Protein AF-A0A1U7CU83-F1 (afdb_monomer)

Radius of gyration: 36.71 Å; Cα contacts (8 Å, |Δi|>4): 217; chains: 1; bounding box: 89×74×108 Å

Organism: NCBI:txid1387353

Mean predicted aligned error: 14.9 Å

Solvent-accessible surface area (backbone atoms only — not comparable to full-atom values): 12008 Å² total; per-residue (Å²): 134,86,88,85,90,85,79,83,86,78,90,79,90,78,88,80,82,88,80,87,88,91,86,83,76,82,82,64,65,64,58,59,54,52,51,52,53,52,50,52,52,51,50,53,52,51,52,53,59,47,59,76,72,58,77,74,82,85,85,69,96,66,81,81,51,86,48,74,88,46,71,77,47,60,34,38,52,35,37,40,36,29,54,94,53,47,61,56,75,36,75,69,47,30,66,66,36,60,71,43,72,67,47,38,43,51,57,29,51,79,68,72,44,65,82,48,50,36,36,38,33,30,40,34,30,27,72,73,74,49,72,48,81,47,76,48,80,44,46,46,67,82,37,71,68,48,36,52,50,51,46,50,39,50,40,17,47,71,70,47,86,50,95,85,29,82,43,22,55,70,25,44,79,40,73,36,64,57,76,50,64,70,44,58,71,72,62,27,54,59,55,52,53,67,72,77,109

Secondary structure (DSSP, 8-state):
-----------------------SSTTSHHHHHHHHHHHHHHHHHHHHHHHHH-----S------TTTT-EEEEEEEEEEEEGGGGGGGSHHHHHHHTTSHHHHHHHHHHTT-TT--EEEEEEEEETTS-EEEEEEEE-TTT-HHHHHHHHHHHHHHTT---TT-TTTTT-EEEEE-HHHHTS-HHHHHHHHHHHH-

pLDDT: mean 78.59, std 17.84, range [40.41, 97.81]

Foldseek 3Di:
DDDDDDDDDDDDDDDDDDDDDDDPDPPPVVVVVVVVVVVVVVVVVVVVVVVVVDPDPPDDPDDPDPFPPAFPAKAWAAKEAALVCVCCLPPVCLVQQLVALVSVLVVCVVVVNQVAKIKIWMWGAIPVRDTDIDIDIDRSNPDVVVSVVVSLLSCLCVVNDDVPCPRRHPHYYHHDHSVLSPDDPVSNVVVVVVVVD

Sequence (197 aa):
MLQSYNGREMESWTRQTAFPGTGRIVLVQGAATALIVLLVAAMTWAAWLSADSTRPDEGGATYEYPGAGMIVRSETLHLWLPDTLGELASPQVQREVMRDFEGFRRFLEHRGQQRIRIAVTYRAYQVNGGWTDITLVRRPYDELSYFQELSAILAGAGGEPDHNAADRLGALVQLVPEELLSREPSAMGAGMRRIVD

Nearest PDB structures (foldseek):
  2gr8-assembly2_F  TM=5.898E-01  e=3.601E+00  Haemophilus influenzae
  8fmw-assembly1_W  TM=3.905E-01  e=2.824E+00  Borreliella burgdorferi B31
  3emo-assembly1_B  TM=5.703E-01  e=4.879E+00  Haemophilus influenzae
  4qyz-assembly1_A  TM=3.3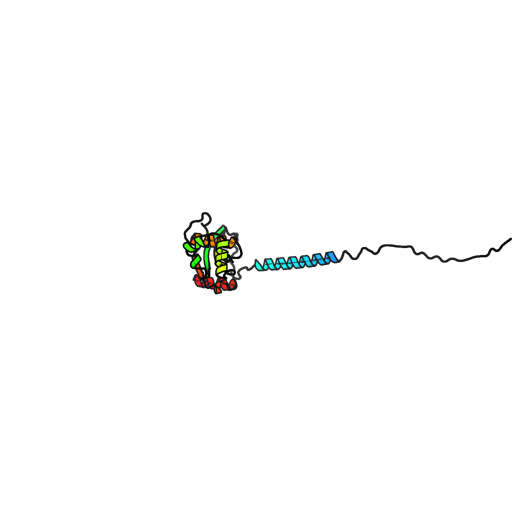65E-01  e=5.854E+00  Escherichia coli K-12
  3btu-assembly3_F  TM=2.476E-01  e=5.184E+00  Saccharomyces cerevisiae

Structure (mmCIF, N/CA/C/O backbone):
data_AF-A0A1U7CU83-F1
#
_entry.id   AF-A0A1U7CU83-F1
#
loop_
_atom_site.group_PDB
_atom_site.id
_atom_site.type_symbol
_atom_site.label_atom_id
_atom_site.label_alt_id
_atom_site.label_comp_id
_atom_site.label_asym_id
_atom_site.label_entity_id
_atom_site.label_seq_id
_atom_site.pdbx_PDB_ins_code
_atom_site.Cartn_x
_atom_site.Cartn_y
_atom_site.Cartn_z
_atom_site.occupancy
_atom_site.B_iso_or_equiv
_atom_site.auth_seq_id
_atom_site.auth_comp_id
_atom_site.auth_asym_id
_atom_site.auth_atom_id
_atom_site.pdbx_PDB_model_num
ATOM 1 N N . MET A 1 1 ? 73.887 -49.127 87.582 1.00 40.84 1 MET A N 1
ATOM 2 C CA . MET A 1 1 ? 75.059 -50.004 87.396 1.00 40.84 1 MET A CA 1
ATOM 3 C C . MET A 1 1 ? 74.691 -51.020 86.323 1.00 40.84 1 MET A C 1
ATOM 5 O O . MET A 1 1 ? 73.707 -51.710 86.511 1.00 40.84 1 MET A O 1
ATOM 9 N N . LEU A 1 2 ? 75.433 -50.988 85.212 1.00 42.94 2 LEU A N 1
ATOM 10 C CA . LEU A 1 2 ? 75.654 -52.013 84.178 1.00 42.94 2 LEU A CA 1
ATOM 11 C C . LEU A 1 2 ? 74.487 -52.731 83.457 1.00 42.94 2 LEU A C 1
ATOM 13 O O . LEU A 1 2 ? 73.704 -53.457 84.047 1.00 42.94 2 LEU A O 1
ATOM 17 N N . GLN A 1 3 ? 74.586 -52.611 82.124 1.00 44.12 3 GLN A N 1
ATOM 18 C CA . GLN A 1 3 ? 74.395 -53.629 81.079 1.00 44.12 3 GLN A CA 1
ATOM 19 C C . GLN A 1 3 ? 73.017 -54.273 80.887 1.00 44.12 3 GLN A C 1
ATOM 21 O O . GLN A 1 3 ? 72.582 -55.105 81.668 1.00 44.12 3 GLN A O 1
ATOM 26 N N . SER A 1 4 ? 72.471 -54.093 79.683 1.00 49.09 4 SER A N 1
ATOM 27 C CA . SER A 1 4 ? 72.396 -55.218 78.745 1.00 49.09 4 SER A CA 1
ATOM 28 C C . SER A 1 4 ? 72.149 -54.718 77.323 1.00 49.09 4 SER A C 1
ATOM 30 O O . SER A 1 4 ? 71.262 -53.909 77.066 1.00 49.09 4 SER A O 1
ATOM 32 N N . TYR A 1 5 ? 72.995 -55.204 76.426 1.00 51.22 5 TYR A N 1
ATOM 33 C CA . TYR A 1 5 ? 72.939 -55.072 74.981 1.00 51.22 5 TYR A CA 1
ATOM 34 C C . TYR A 1 5 ? 72.343 -56.380 74.453 1.00 51.22 5 TYR A C 1
ATOM 36 O O . TYR A 1 5 ? 72.817 -57.439 74.853 1.00 51.22 5 TYR A O 1
ATOM 44 N N . ASN A 1 6 ? 71.338 -56.317 73.582 1.00 50.56 6 ASN A N 1
ATOM 45 C CA . ASN A 1 6 ? 70.997 -57.304 72.543 1.00 50.56 6 ASN A CA 1
ATOM 46 C C . ASN A 1 6 ? 69.639 -56.887 71.958 1.00 50.56 6 ASN A C 1
ATOM 48 O O . ASN A 1 6 ? 68.731 -56.553 72.702 1.00 50.56 6 ASN A O 1
ATOM 52 N N . GLY A 1 7 ? 69.394 -56.885 70.660 1.00 52.12 7 GLY A N 1
ATOM 53 C CA . GLY A 1 7 ? 70.192 -57.339 69.544 1.00 52.12 7 GLY A CA 1
ATOM 54 C C . GLY A 1 7 ? 69.275 -57.425 68.325 1.00 52.12 7 GLY A C 1
ATOM 55 O O . GLY A 1 7 ? 68.110 -57.769 68.463 1.00 52.12 7 GLY A O 1
ATOM 56 N N . ARG A 1 8 ? 69.874 -57.115 67.174 1.00 54.91 8 ARG A N 1
ATOM 57 C CA . ARG A 1 8 ? 69.654 -57.696 65.842 1.00 54.91 8 ARG A CA 1
ATOM 58 C C . ARG A 1 8 ? 68.262 -57.712 65.191 1.00 54.91 8 ARG A C 1
ATOM 60 O O . ARG A 1 8 ? 67.341 -58.352 65.670 1.00 54.91 8 ARG A O 1
ATOM 67 N N . GLU A 1 9 ? 68.321 -57.200 63.952 1.00 51.91 9 GLU A N 1
ATOM 68 C CA . GLU A 1 9 ? 67.681 -57.714 62.725 1.00 51.91 9 GLU A CA 1
ATOM 69 C C . GLU A 1 9 ? 66.153 -57.520 62.647 1.00 51.91 9 GLU A C 1
ATOM 71 O O . GLU A 1 9 ? 65.438 -57.653 63.621 1.00 51.91 9 GLU A O 1
ATOM 76 N N . MET A 1 10 ? 65.532 -57.171 61.525 1.00 46.47 10 MET A N 1
ATOM 77 C CA . MET A 1 10 ? 65.936 -57.191 60.128 1.00 46.47 10 MET A CA 1
ATOM 78 C C . MET A 1 10 ? 64.927 -56.326 59.354 1.00 46.47 10 MET A C 1
ATOM 80 O O . MET A 1 10 ? 63.738 -56.318 59.658 1.00 46.47 10 MET A O 1
ATOM 84 N N . GLU A 1 11 ? 65.446 -55.590 58.379 1.00 56.47 11 GLU A N 1
ATOM 85 C CA . GLU A 1 11 ? 64.834 -55.183 57.111 1.00 56.47 11 GLU A CA 1
ATOM 86 C C . GLU A 1 11 ? 63.321 -55.401 56.896 1.00 56.47 11 GLU A C 1
ATOM 88 O O . GLU A 1 11 ? 62.836 -56.520 56.765 1.00 56.47 11 GLU A O 1
ATOM 93 N N . SER A 1 12 ? 62.608 -54.316 56.586 1.00 58.56 12 SER A N 1
ATOM 94 C CA . SER A 1 12 ? 61.780 -54.332 55.377 1.00 58.56 12 SER A CA 1
ATOM 95 C C . SER A 1 12 ? 61.734 -52.949 54.739 1.00 58.56 12 SER A C 1
ATOM 97 O O . SER A 1 12 ? 61.247 -51.957 55.276 1.00 58.56 12 SER A O 1
ATOM 99 N N . TRP A 1 13 ? 62.316 -52.907 53.551 1.00 57.72 13 TRP A N 1
ATOM 100 C CA . TRP A 1 13 ? 62.095 -51.892 52.547 1.00 57.72 13 TRP A CA 1
ATOM 101 C C . TRP A 1 13 ? 60.609 -51.835 52.195 1.00 57.72 13 TRP A C 1
ATOM 103 O O . TRP A 1 13 ? 60.067 -52.845 51.756 1.00 57.72 13 TRP A O 1
ATOM 113 N N . THR A 1 14 ? 59.968 -50.667 52.247 1.00 63.53 14 THR A N 1
ATOM 114 C CA . THR A 1 14 ? 59.059 -50.268 51.158 1.00 63.53 14 THR A CA 1
ATOM 115 C C . THR A 1 14 ? 58.757 -48.776 51.155 1.00 63.53 14 THR A C 1
ATOM 117 O O . THR A 1 14 ? 58.403 -48.155 52.150 1.00 63.53 14 THR A O 1
ATOM 120 N N . ARG A 1 15 ? 58.941 -48.220 49.960 1.00 55.34 15 ARG A N 1
ATOM 121 C CA . ARG A 1 15 ? 58.640 -46.860 49.526 1.00 55.34 15 ARG A CA 1
ATOM 122 C C . ARG A 1 15 ? 57.129 -46.622 49.517 1.00 55.34 15 ARG A C 1
ATOM 124 O O . ARG A 1 15 ? 56.406 -47.522 49.109 1.00 55.34 15 ARG A O 1
ATOM 131 N N . GLN A 1 16 ? 56.710 -45.383 49.772 1.00 53.31 16 GLN A N 1
ATOM 132 C CA . GLN A 1 16 ? 55.662 -44.677 49.007 1.00 53.31 16 GLN A CA 1
ATOM 133 C C . GLN A 1 16 ? 55.595 -43.223 49.510 1.00 53.31 16 GLN A C 1
ATOM 135 O O . GLN A 1 16 ? 54.978 -42.922 50.521 1.00 53.31 16 GLN A O 1
ATOM 140 N N . THR A 1 17 ? 56.471 -42.331 49.040 1.00 55.88 17 THR A N 1
ATOM 141 C CA . THR A 1 17 ? 56.215 -41.367 47.947 1.00 55.88 17 THR A CA 1
ATOM 142 C C . THR A 1 17 ? 54.773 -40.869 47.852 1.00 55.88 17 THR A C 1
ATOM 144 O O . THR A 1 17 ? 53.910 -41.517 47.264 1.00 55.88 17 THR A O 1
ATOM 147 N N . ALA A 1 18 ? 54.579 -39.654 48.360 1.00 51.16 18 ALA A N 1
ATOM 148 C CA . ALA A 1 18 ? 53.540 -38.732 47.941 1.00 51.16 18 ALA A CA 1
ATOM 149 C C . ALA A 1 18 ? 53.593 -38.485 46.423 1.00 51.16 18 ALA A C 1
ATOM 151 O O . ALA A 1 18 ? 54.675 -38.286 45.874 1.00 51.16 18 ALA A O 1
ATOM 152 N N . PHE A 1 19 ? 52.427 -38.399 45.780 1.00 50.72 19 PHE A N 1
ATOM 153 C CA . PHE A 1 19 ? 52.238 -37.569 44.591 1.00 50.72 19 PHE A CA 1
ATOM 154 C C . PHE A 1 19 ? 50.875 -36.863 44.670 1.00 50.72 19 PHE A C 1
ATOM 156 O O . PHE A 1 19 ? 49.847 -37.533 44.777 1.00 50.72 19 PHE A O 1
ATOM 163 N N . PRO A 1 20 ? 50.850 -35.519 44.643 1.00 57.31 20 PRO A N 1
ATOM 164 C CA . PRO A 1 20 ? 49.637 -34.726 44.542 1.00 57.31 20 PRO A CA 1
ATOM 165 C C . PRO A 1 20 ? 49.256 -34.531 43.067 1.00 57.31 20 PRO A C 1
ATOM 167 O O . PRO A 1 20 ? 50.121 -34.468 42.197 1.00 57.31 20 PRO A O 1
ATOM 170 N N . GLY A 1 21 ? 47.967 -34.327 42.796 1.00 54.56 21 GLY A N 1
ATOM 171 C CA . GLY A 1 21 ? 47.533 -33.641 41.575 1.00 54.56 21 GLY A CA 1
ATOM 172 C C . GLY A 1 21 ? 46.646 -34.460 40.647 1.00 54.56 21 GLY A C 1
ATOM 173 O O . GLY A 1 21 ? 47.079 -34.935 39.604 1.00 54.56 21 GLY A O 1
ATOM 174 N N . THR A 1 22 ? 45.355 -34.525 40.961 1.00 54.31 22 THR A N 1
ATOM 175 C CA . THR A 1 22 ? 44.318 -34.907 39.987 1.00 54.31 22 THR A CA 1
ATOM 176 C C . THR A 1 22 ? 43.105 -33.998 40.167 1.00 54.31 22 THR A C 1
ATOM 178 O O . THR A 1 22 ? 42.024 -34.418 40.549 1.00 54.31 22 THR A O 1
ATOM 181 N N . GLY A 1 23 ? 43.314 -32.695 39.957 1.00 53.78 23 GLY A N 1
ATOM 182 C CA . GLY A 1 23 ? 42.289 -31.662 40.151 1.00 53.78 23 GLY A CA 1
ATOM 183 C C . GLY A 1 23 ? 42.021 -30.778 38.932 1.00 53.78 23 GLY A C 1
ATOM 184 O O . GLY A 1 23 ? 41.490 -29.687 39.104 1.00 53.78 23 GLY A O 1
ATOM 185 N N . ARG A 1 24 ? 42.426 -31.170 37.713 1.00 53.31 24 ARG A N 1
ATOM 186 C CA . ARG A 1 24 ? 42.295 -30.315 36.511 1.00 53.31 24 ARG A CA 1
ATOM 187 C C . ARG A 1 24 ? 42.120 -31.083 35.189 1.00 53.31 24 ARG A C 1
ATOM 189 O O . ARG A 1 24 ? 42.891 -30.873 34.264 1.00 53.31 24 ARG A O 1
ATOM 196 N N . ILE A 1 25 ? 41.118 -31.960 35.064 1.00 52.75 25 ILE A N 1
ATOM 197 C CA . ILE A 1 25 ? 40.767 -32.539 33.739 1.00 52.75 25 ILE A CA 1
ATOM 198 C C . ILE A 1 25 ? 39.269 -32.406 33.376 1.00 52.75 25 ILE A C 1
ATOM 200 O O . ILE A 1 25 ? 38.908 -32.522 32.212 1.00 52.75 25 ILE A O 1
ATOM 204 N N . VAL A 1 26 ? 38.370 -32.032 34.294 1.00 52.56 26 VAL A N 1
ATOM 205 C CA . VAL A 1 26 ? 36.912 -32.092 34.015 1.00 52.56 26 VAL A CA 1
ATOM 206 C C . VAL A 1 26 ? 36.335 -30.855 33.287 1.00 52.56 26 VAL A C 1
ATOM 208 O O . VAL A 1 26 ? 35.210 -30.892 32.808 1.00 52.56 26 VAL A O 1
ATOM 211 N N . LEU A 1 27 ? 37.086 -29.761 33.112 1.00 51.78 27 LEU A N 1
ATOM 212 C CA . LEU A 1 27 ? 36.524 -28.479 32.635 1.00 51.78 27 LEU A CA 1
ATOM 213 C C . LEU A 1 27 ? 36.662 -28.200 31.123 1.00 51.78 27 LEU A C 1
ATOM 215 O O . LEU A 1 27 ? 36.296 -27.119 30.675 1.00 51.78 27 LEU A O 1
ATOM 219 N N . VAL A 1 28 ? 37.167 -29.145 30.321 1.00 53.00 28 VAL A N 1
ATOM 220 C CA . VAL A 1 28 ? 37.391 -28.922 28.872 1.00 53.00 28 VAL A CA 1
ATOM 221 C C . VAL A 1 28 ? 36.284 -29.521 27.987 1.00 53.00 28 VAL A C 1
ATOM 223 O O . VAL A 1 28 ? 36.099 -29.072 26.859 1.00 53.00 28 VAL A O 1
ATOM 226 N N . GLN A 1 29 ? 35.471 -30.464 28.480 1.00 54.09 29 GLN A N 1
ATOM 227 C CA . GLN A 1 29 ? 34.441 -31.104 27.641 1.00 54.09 29 GLN A CA 1
ATOM 228 C C . GLN A 1 29 ? 33.159 -30.273 27.445 1.00 54.09 29 GLN A C 1
ATOM 230 O O . GLN A 1 29 ? 32.508 -30.419 26.416 1.00 54.09 29 GLN A O 1
ATOM 235 N N . GLY A 1 30 ? 32.817 -29.358 28.362 1.00 56.88 30 GLY A N 1
ATOM 236 C CA . GLY A 1 30 ? 31.590 -28.551 28.250 1.00 56.88 30 GLY A CA 1
ATOM 237 C C . GLY A 1 30 ? 31.637 -27.457 27.173 1.00 56.88 30 GLY A C 1
ATOM 238 O O . GLY A 1 30 ? 30.610 -27.107 26.590 1.00 56.88 30 GLY A O 1
ATOM 239 N N . ALA A 1 31 ? 32.829 -26.933 26.869 1.00 63.62 31 ALA A N 1
ATOM 240 C CA . ALA A 1 31 ? 32.993 -25.858 25.889 1.00 63.62 31 ALA A CA 1
ATOM 241 C C . ALA A 1 31 ? 32.792 -26.355 24.447 1.00 63.62 31 ALA A C 1
ATOM 243 O O . ALA A 1 31 ? 32.150 -25.682 23.642 1.00 63.62 31 ALA A O 1
ATOM 244 N N . ALA A 1 32 ? 33.283 -27.560 24.138 1.00 72.31 32 ALA A N 1
ATOM 245 C CA . ALA A 1 32 ? 33.127 -28.158 22.814 1.00 72.31 32 ALA A CA 1
ATOM 246 C C . ALA A 1 32 ? 31.652 -28.462 22.499 1.00 72.31 32 ALA A C 1
ATOM 248 O O . ALA A 1 32 ? 31.182 -28.172 21.400 1.00 72.31 32 ALA A O 1
ATOM 249 N N . THR A 1 33 ? 30.894 -28.970 23.476 1.00 77.56 33 THR A N 1
ATOM 250 C CA . THR A 1 33 ? 29.459 -29.238 23.306 1.00 77.56 33 THR A CA 1
ATOM 251 C C . THR A 1 33 ? 28.640 -27.960 23.126 1.00 77.56 33 THR A C 1
ATOM 253 O O . THR A 1 33 ? 27.748 -27.928 22.283 1.00 77.56 33 THR A O 1
ATOM 256 N N . ALA A 1 34 ? 28.961 -26.885 23.855 1.00 80.44 34 ALA A N 1
ATOM 257 C CA . ALA A 1 34 ? 28.256 -25.608 23.723 1.00 80.44 34 ALA A CA 1
ATOM 258 C C . ALA A 1 34 ? 28.465 -24.964 22.340 1.00 80.44 34 ALA A C 1
ATOM 260 O O . ALA A 1 34 ? 27.516 -24.448 21.750 1.00 80.44 34 ALA A O 1
ATOM 261 N N . LEU A 1 35 ? 29.683 -25.050 21.791 1.00 85.62 35 LEU A N 1
ATOM 262 C CA . LEU A 1 35 ? 30.001 -24.528 20.460 1.00 85.62 35 LEU A CA 1
ATOM 263 C C . LEU A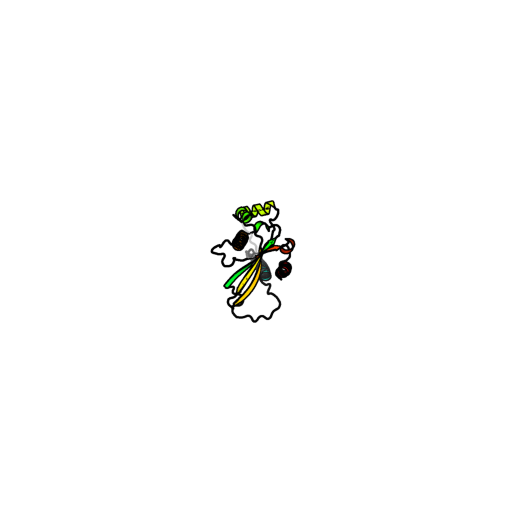 1 35 ? 29.206 -25.245 19.356 1.00 85.62 35 LEU A C 1
ATOM 265 O O . LEU A 1 35 ? 28.685 -24.598 18.450 1.00 85.62 35 LEU A O 1
ATOM 269 N N . ILE A 1 36 ? 29.081 -26.574 19.446 1.00 85.75 36 ILE A N 1
ATOM 270 C CA . ILE A 1 36 ? 28.340 -27.375 18.461 1.00 85.75 36 ILE A CA 1
ATOM 271 C C . ILE A 1 36 ? 26.853 -27.005 18.472 1.00 85.75 36 ILE A C 1
ATOM 273 O O . ILE A 1 36 ? 26.271 -26.790 17.410 1.00 85.75 36 ILE A O 1
ATOM 277 N N . VAL A 1 37 ? 26.244 -26.875 19.655 1.00 88.38 37 VAL A N 1
ATOM 278 C CA . VAL A 1 37 ? 24.828 -26.483 19.776 1.00 88.38 37 VAL A CA 1
ATOM 279 C C . VAL A 1 37 ? 24.593 -25.088 19.193 1.00 88.38 37 VAL A C 1
ATOM 281 O O . VAL A 1 37 ? 23.632 -24.894 18.448 1.00 88.38 37 VAL A O 1
ATOM 284 N N . LEU A 1 38 ? 25.491 -24.135 19.465 1.00 90.62 38 LEU A N 1
ATOM 285 C CA . LEU A 1 38 ? 25.409 -22.783 18.910 1.00 90.62 38 LEU A CA 1
ATOM 286 C C . LEU A 1 38 ? 25.492 -22.791 17.373 1.00 90.62 38 LEU A C 1
ATOM 288 O O . LEU A 1 38 ? 24.709 -22.112 16.713 1.00 90.62 38 LEU A O 1
ATOM 292 N N . LEU A 1 39 ? 26.402 -23.586 16.801 1.00 89.31 39 LEU A N 1
ATOM 293 C CA . LEU A 1 39 ? 26.558 -23.723 15.350 1.00 89.31 39 LEU A CA 1
ATOM 294 C C . LEU A 1 39 ? 25.312 -24.321 14.690 1.00 89.31 39 LEU A C 1
ATOM 296 O O . LEU A 1 39 ? 24.860 -23.810 13.668 1.00 89.31 39 LEU A O 1
ATOM 300 N N . VAL A 1 40 ? 24.726 -25.366 15.279 1.00 89.25 40 VAL A N 1
ATOM 301 C CA . VAL A 1 40 ? 23.492 -25.976 14.757 1.00 89.25 40 VAL A CA 1
ATOM 302 C C . VAL A 1 40 ? 22.325 -24.991 14.828 1.00 89.25 40 VAL A C 1
ATOM 304 O O . VAL A 1 40 ? 21.585 -24.857 13.854 1.00 89.25 40 VAL A O 1
ATOM 307 N N . ALA A 1 41 ? 22.183 -24.250 15.930 1.00 89.69 41 ALA A N 1
ATOM 308 C CA . ALA A 1 41 ? 21.155 -23.220 16.064 1.00 89.69 41 ALA A CA 1
ATOM 309 C C . ALA A 1 41 ? 21.334 -22.095 15.029 1.00 89.69 41 ALA A C 1
ATOM 311 O O . ALA A 1 41 ? 20.368 -21.715 14.370 1.00 89.69 41 ALA A O 1
ATOM 312 N N . ALA A 1 42 ? 22.567 -21.620 14.820 1.00 86.94 42 ALA A N 1
ATOM 313 C CA . ALA A 1 42 ? 22.875 -20.594 13.825 1.00 86.94 42 ALA A CA 1
ATOM 314 C C . ALA A 1 42 ? 22.592 -21.068 12.390 1.00 86.94 42 ALA A C 1
ATOM 316 O O . ALA A 1 42 ? 21.994 -20.329 11.612 1.00 86.94 42 ALA A O 1
ATOM 317 N N . MET A 1 43 ? 22.958 -22.308 12.045 1.00 89.19 43 MET A N 1
ATOM 318 C CA . MET A 1 43 ? 22.657 -22.887 10.729 1.00 89.19 43 MET A CA 1
ATOM 319 C C . MET A 1 43 ? 21.153 -23.069 10.515 1.00 89.19 43 MET A C 1
ATOM 321 O O . MET A 1 43 ? 20.647 -22.765 9.438 1.00 89.19 43 MET A O 1
ATOM 325 N N . THR A 1 44 ? 20.426 -23.506 11.546 1.00 85.69 44 THR A N 1
ATOM 326 C CA . THR A 1 44 ? 18.966 -23.667 11.480 1.00 85.69 44 THR A CA 1
ATOM 327 C C . THR A 1 44 ? 18.281 -22.311 11.296 1.00 85.69 44 THR A C 1
ATOM 329 O O . THR A 1 44 ? 17.403 -22.177 10.450 1.00 85.69 44 THR A O 1
ATOM 332 N N . TRP A 1 45 ? 18.731 -21.285 12.024 1.00 81.31 45 TRP A N 1
ATOM 333 C CA . TRP A 1 45 ? 18.247 -19.910 11.886 1.00 81.31 45 TRP A CA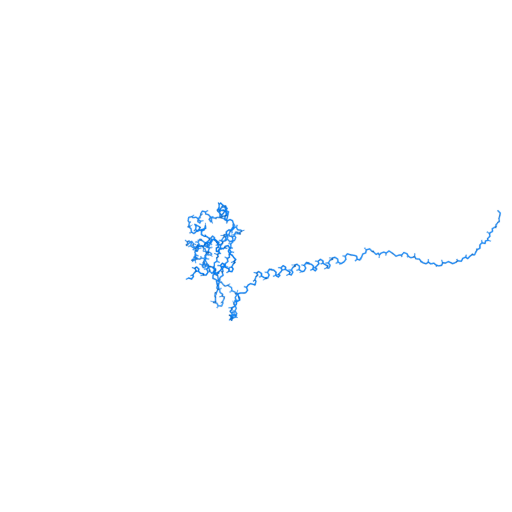 1
ATOM 334 C C . TRP A 1 45 ? 18.540 -19.329 10.495 1.00 81.31 45 TRP A C 1
ATOM 336 O O . TRP A 1 45 ? 17.659 -18.747 9.865 1.00 81.31 45 TRP A O 1
ATOM 346 N N . ALA A 1 46 ? 1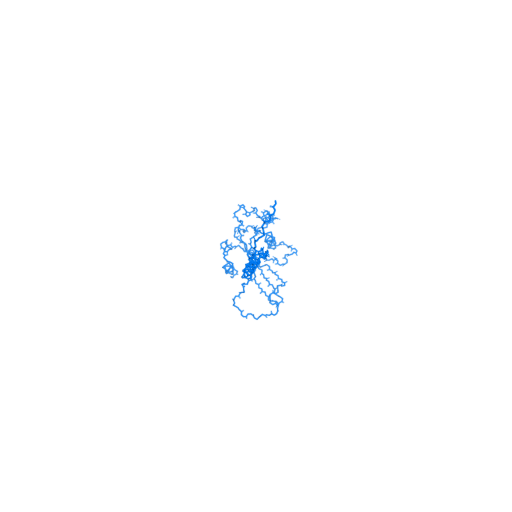9.755 -19.530 9.977 1.00 76.50 46 ALA A N 1
ATOM 347 C CA . ALA A 1 46 ? 20.145 -19.072 8.644 1.00 76.50 46 ALA A CA 1
ATOM 348 C C . ALA A 1 46 ? 19.354 -19.772 7.525 1.00 76.50 46 ALA A C 1
ATOM 350 O O . ALA A 1 46 ? 18.950 -19.123 6.560 1.00 76.50 46 ALA A O 1
ATOM 351 N N . ALA A 1 47 ? 19.088 -21.075 7.664 1.00 71.56 47 ALA A N 1
ATOM 352 C CA . ALA A 1 47 ? 18.249 -21.821 6.730 1.00 71.56 47 ALA A CA 1
ATOM 353 C C . ALA A 1 47 ? 16.802 -21.305 6.733 1.00 71.56 47 ALA A C 1
ATOM 355 O O . ALA A 1 47 ? 16.199 -21.171 5.671 1.00 71.56 47 ALA A O 1
ATOM 356 N N . TRP A 1 48 ? 16.271 -20.951 7.906 1.00 75.75 48 TRP A N 1
ATOM 357 C CA . TRP A 1 48 ? 14.931 -20.377 8.038 1.00 75.75 48 TRP A CA 1
ATOM 358 C C . TRP A 1 48 ? 14.825 -18.994 7.377 1.00 75.75 48 TRP A C 1
ATOM 360 O O . TRP A 1 48 ? 13.907 -18.757 6.599 1.00 75.75 48 TRP A O 1
ATOM 370 N N . LEU A 1 49 ? 15.813 -18.117 7.593 1.00 69.50 49 LEU A N 1
ATOM 371 C CA . LEU A 1 49 ? 15.898 -16.816 6.909 1.00 69.50 49 LEU A CA 1
ATOM 372 C C . LEU A 1 49 ? 16.045 -16.954 5.384 1.00 69.50 49 LEU A C 1
ATOM 374 O O . LEU A 1 49 ? 15.499 -16.151 4.628 1.00 69.50 49 LEU A O 1
ATOM 378 N N . SER A 1 50 ? 16.774 -17.976 4.926 1.00 59.31 50 SER A N 1
ATOM 379 C CA . SER A 1 50 ? 16.975 -18.234 3.494 1.00 59.31 50 SER A CA 1
ATOM 380 C C . SER A 1 50 ? 15.705 -18.762 2.825 1.00 59.31 50 SER A C 1
ATOM 382 O O . SER A 1 50 ? 15.400 -18.365 1.699 1.00 59.31 50 SER A O 1
ATOM 384 N N . ALA A 1 51 ? 14.941 -19.611 3.519 1.00 58.19 51 ALA A N 1
ATOM 385 C CA . ALA A 1 51 ? 13.671 -20.140 3.026 1.00 58.19 51 ALA A CA 1
ATOM 386 C C . ALA A 1 51 ? 12.611 -19.041 2.838 1.00 58.19 51 ALA A C 1
ATOM 388 O O . ALA A 1 51 ? 11.827 -19.113 1.897 1.00 58.19 51 ALA A O 1
ATOM 389 N N . ASP A 1 52 ? 12.628 -17.994 3.668 1.00 56.91 52 ASP A N 1
ATOM 390 C CA . ASP A 1 52 ? 11.697 -16.863 3.538 1.00 56.91 52 ASP A CA 1
ATOM 391 C C . ASP A 1 52 ? 12.078 -15.907 2.384 1.00 56.91 52 ASP A C 1
ATOM 393 O O . ASP A 1 52 ? 11.235 -15.189 1.853 1.00 56.91 52 ASP A O 1
ATOM 397 N N . SER A 1 53 ? 13.343 -15.935 1.938 1.00 49.88 53 SER A N 1
ATOM 398 C CA . SER A 1 53 ? 13.857 -15.079 0.851 1.00 49.88 53 SER A CA 1
ATOM 399 C C . SER A 1 53 ? 13.923 -15.763 -0.520 1.00 49.88 53 SER A C 1
ATOM 401 O O . SER A 1 53 ? 14.202 -15.103 -1.519 1.00 49.88 53 SER A O 1
ATOM 403 N N . THR A 1 54 ? 13.670 -17.072 -0.607 1.00 43.06 54 THR A N 1
ATOM 404 C CA . THR A 1 54 ? 13.745 -17.828 -1.867 1.00 43.06 54 THR A CA 1
ATOM 405 C C . THR A 1 54 ? 12.410 -18.469 -2.204 1.00 43.06 54 THR A C 1
ATOM 407 O O . THR A 1 54 ? 12.227 -19.679 -2.119 1.00 43.06 54 THR A O 1
ATOM 410 N N . ARG A 1 55 ? 11.472 -17.649 -2.680 1.00 42.84 55 ARG A N 1
ATOM 411 C CA . ARG A 1 55 ? 10.423 -18.150 -3.569 1.00 42.84 55 ARG A CA 1
ATOM 412 C C . ARG A 1 55 ? 10.777 -17.738 -5.000 1.00 42.84 55 ARG A C 1
ATOM 414 O O . ARG A 1 55 ? 10.343 -16.675 -5.437 1.00 42.84 55 ARG A O 1
ATOM 421 N N . PRO A 1 56 ? 11.624 -18.505 -5.714 1.00 46.34 56 PRO A N 1
ATOM 422 C CA . PRO A 1 56 ? 11.696 -18.366 -7.156 1.00 46.34 56 PRO A CA 1
ATOM 423 C C . PRO A 1 56 ? 10.332 -18.788 -7.707 1.00 46.34 56 PRO A C 1
ATOM 425 O O . PRO A 1 56 ? 9.816 -19.849 -7.356 1.00 46.34 56 PRO A O 1
ATOM 428 N N . ASP A 1 57 ? 9.727 -17.919 -8.510 1.00 44.56 57 ASP A N 1
ATOM 429 C CA . ASP A 1 57 ? 8.578 -18.268 -9.337 1.00 44.56 57 ASP A CA 1
ATOM 430 C C . ASP A 1 57 ? 8.941 -19.525 -10.144 1.00 44.56 57 ASP A C 1
ATOM 432 O O . ASP A 1 57 ? 9.856 -19.521 -10.972 1.00 44.56 57 ASP A O 1
ATOM 436 N N . GLU A 1 58 ? 8.267 -20.635 -9.858 1.00 47.03 58 GLU A N 1
ATOM 437 C CA . GLU A 1 58 ? 8.365 -21.842 -10.663 1.00 47.03 58 GLU A CA 1
ATOM 438 C C . GLU A 1 58 ? 7.650 -21.598 -11.998 1.00 47.03 58 GLU A C 1
ATOM 440 O O . GLU A 1 58 ? 6.445 -21.353 -12.032 1.00 47.03 58 GLU A O 1
ATOM 445 N N . GLY A 1 59 ? 8.377 -21.746 -13.109 1.00 42.75 59 GLY A N 1
ATOM 446 C CA . GLY A 1 59 ? 7.759 -22.151 -14.374 1.00 42.75 59 GLY A CA 1
ATOM 447 C C . GLY A 1 59 ? 7.849 -21.173 -15.540 1.00 42.75 59 GLY A C 1
ATOM 448 O O . GLY A 1 59 ? 6.845 -20.865 -16.172 1.00 42.75 59 GLY A O 1
ATOM 449 N N . GLY A 1 60 ? 9.058 -20.774 -15.920 1.00 40.41 60 GLY A N 1
ATOM 450 C CA . GLY A 1 60 ? 9.320 -20.273 -17.263 1.00 40.41 60 GLY A CA 1
ATOM 451 C C . GLY A 1 60 ? 10.811 -20.310 -17.528 1.00 40.41 60 GLY A C 1
ATOM 452 O O . GLY A 1 60 ? 11.572 -19.688 -16.799 1.00 40.41 60 GLY A O 1
ATOM 453 N N . ALA A 1 61 ? 11.255 -21.044 -18.547 1.00 47.53 61 ALA A N 1
ATOM 454 C CA . ALA A 1 61 ? 12.626 -20.946 -19.035 1.00 47.53 61 ALA A CA 1
ATOM 455 C C . ALA A 1 61 ? 12.819 -19.573 -19.706 1.00 47.53 61 ALA A C 1
ATOM 457 O O . ALA A 1 61 ? 12.864 -19.456 -20.928 1.00 47.53 61 ALA A O 1
ATOM 458 N N . THR A 1 62 ? 12.856 -18.507 -18.912 1.00 51.81 62 THR A N 1
ATOM 459 C CA . THR A 1 62 ? 13.279 -17.187 -19.358 1.00 51.81 62 THR A CA 1
ATOM 460 C C . THR A 1 62 ? 14.790 -17.210 -19.439 1.00 51.81 62 THR A C 1
ATOM 462 O O . THR A 1 62 ? 15.466 -17.406 -18.433 1.00 51.81 62 THR A O 1
ATOM 465 N N . TYR A 1 63 ? 15.310 -17.039 -20.654 1.00 50.28 63 TYR A N 1
ATOM 466 C CA . TYR A 1 63 ? 16.714 -16.731 -20.889 1.00 50.28 63 TYR A CA 1
ATOM 467 C C . TYR A 1 63 ? 17.145 -15.644 -19.901 1.00 50.28 63 TYR A C 1
ATOM 469 O O . TYR A 1 63 ? 16.631 -14.526 -19.938 1.00 50.28 63 TYR A O 1
ATOM 477 N N . GLU A 1 64 ? 18.042 -15.997 -18.985 1.00 48.53 64 GLU A N 1
ATOM 478 C CA . GLU A 1 64 ? 18.607 -15.075 -18.010 1.00 48.53 64 GLU A CA 1
ATOM 479 C C . GLU A 1 64 ? 19.512 -14.102 -18.774 1.00 48.53 64 GLU A C 1
ATOM 481 O O . GLU A 1 64 ? 20.687 -14.359 -19.034 1.00 48.53 64 GLU A O 1
ATOM 486 N N . TYR A 1 65 ? 18.923 -13.010 -19.262 1.00 55.66 65 TYR A N 1
ATOM 487 C CA . TYR A 1 65 ? 19.681 -11.942 -19.896 1.00 55.66 65 TYR A CA 1
ATOM 488 C C . TYR A 1 65 ? 20.595 -11.301 -18.841 1.00 55.66 65 TYR A C 1
ATOM 490 O O . TYR A 1 65 ? 20.133 -11.025 -17.729 1.00 55.66 65 TYR A O 1
ATOM 498 N N . PRO A 1 66 ? 21.870 -11.012 -19.160 1.00 55.47 66 PRO A N 1
ATOM 499 C CA . PRO A 1 66 ? 22.755 -10.312 -18.235 1.00 55.47 66 PRO A CA 1
ATOM 500 C C . PRO A 1 66 ? 22.115 -8.978 -17.816 1.00 55.47 66 PRO A C 1
ATOM 502 O O . PRO A 1 66 ? 21.746 -8.167 -18.664 1.00 55.47 66 PRO A O 1
ATOM 505 N N . GLY A 1 67 ? 21.941 -8.779 -16.506 1.00 59.97 67 GLY A N 1
ATOM 506 C CA . GLY A 1 67 ? 21.227 -7.632 -15.927 1.00 59.97 67 GLY A CA 1
ATOM 507 C C . GLY A 1 67 ? 19.807 -7.929 -15.424 1.00 59.97 67 GLY A C 1
ATOM 508 O O . GLY A 1 67 ? 19.191 -7.046 -14.823 1.00 59.97 67 GLY A O 1
ATOM 509 N N . ALA A 1 68 ? 19.295 -9.152 -15.610 1.00 62.12 68 ALA A N 1
ATOM 510 C CA . ALA A 1 68 ? 18.098 -9.619 -14.916 1.00 62.12 68 ALA A CA 1
ATOM 511 C C . ALA A 1 68 ? 18.312 -9.523 -13.392 1.00 62.12 68 ALA A C 1
ATOM 513 O O . ALA A 1 68 ? 19.297 -10.028 -12.859 1.00 62.12 68 ALA A O 1
ATOM 514 N N . GLY A 1 69 ? 17.419 -8.813 -12.698 1.00 72.88 69 GLY A N 1
ATOM 515 C CA . GLY A 1 69 ? 17.467 -8.631 -11.241 1.00 72.88 69 GLY A CA 1
ATOM 516 C C . GLY A 1 69 ? 17.963 -7.267 -10.748 1.00 72.88 69 GLY A C 1
ATOM 517 O O . GLY A 1 69 ? 17.740 -6.944 -9.584 1.00 72.88 69 GLY A O 1
ATOM 518 N N . MET A 1 70 ? 18.558 -6.421 -11.599 1.00 85.81 70 MET A N 1
ATOM 519 C CA . MET A 1 70 ? 18.871 -5.037 -11.215 1.00 85.81 70 MET A CA 1
ATOM 520 C C . MET A 1 70 ? 17.712 -4.105 -11.583 1.00 85.81 70 MET A C 1
ATOM 522 O O . MET A 1 70 ? 17.450 -3.866 -12.763 1.00 85.81 70 MET A O 1
ATOM 526 N N . ILE A 1 71 ? 17.031 -3.575 -10.566 1.00 87.75 71 ILE A N 1
ATOM 527 C CA . ILE A 1 71 ? 15.940 -2.602 -10.712 1.00 87.75 71 ILE A CA 1
ATOM 528 C C . ILE A 1 71 ? 16.548 -1.199 -10.839 1.00 87.75 71 ILE A C 1
ATOM 530 O O . ILE A 1 71 ? 17.283 -0.768 -9.954 1.00 87.75 71 ILE A O 1
ATOM 534 N N . VAL A 1 72 ? 16.241 -0.487 -11.926 1.00 91.50 72 VAL A N 1
ATOM 535 C CA . VAL A 1 72 ? 16.719 0.893 -12.171 1.00 91.50 72 VAL A CA 1
ATOM 536 C C . VAL A 1 72 ? 15.687 1.957 -11.830 1.00 91.50 72 VAL A C 1
ATOM 538 O O . VAL A 1 72 ? 16.041 3.109 -11.597 1.00 91.50 72 VAL A O 1
ATOM 541 N N . ARG A 1 73 ? 14.408 1.580 -11.835 1.00 90.62 73 ARG A N 1
ATOM 542 C CA . ARG A 1 73 ? 13.277 2.460 -11.551 1.00 90.62 73 ARG A CA 1
ATOM 543 C C . ARG A 1 73 ? 12.102 1.617 -11.083 1.00 90.62 73 ARG A C 1
ATOM 545 O O . ARG A 1 73 ? 11.903 0.514 -11.586 1.00 90.62 73 ARG A O 1
ATOM 552 N N . SER A 1 74 ? 11.307 2.149 -10.169 1.00 91.12 74 SER A N 1
ATOM 553 C CA . SER A 1 74 ? 10.020 1.570 -9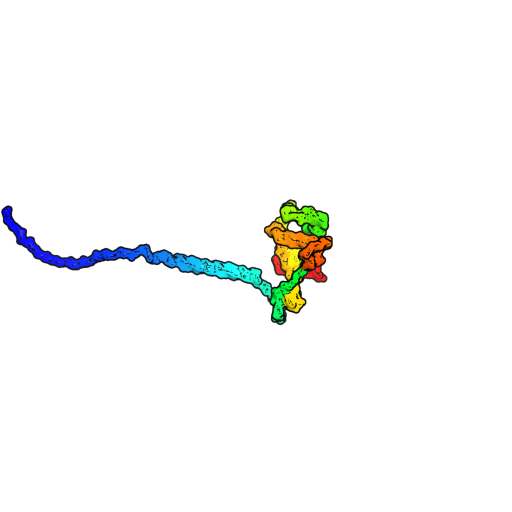.789 1.00 91.12 74 SER A CA 1
ATOM 554 C C . SER A 1 74 ? 8.916 2.589 -10.005 1.00 91.12 74 SER A C 1
ATOM 556 O O . SER A 1 74 ? 9.126 3.758 -9.727 1.00 91.12 74 SER A O 1
ATOM 558 N N . GLU A 1 75 ? 7.748 2.157 -10.450 1.00 93.25 75 GLU A N 1
ATOM 559 C CA . GLU A 1 75 ? 6.557 2.994 -10.590 1.00 93.25 75 GLU A CA 1
ATOM 560 C C . GLU A 1 75 ? 5.410 2.379 -9.791 1.00 93.25 75 GLU A C 1
ATOM 562 O O . GLU A 1 75 ? 5.223 1.166 -9.807 1.00 93.25 75 GLU A O 1
ATOM 567 N N . THR A 1 76 ? 4.644 3.189 -9.069 1.00 94.38 76 THR A N 1
ATOM 568 C CA . THR A 1 76 ? 3.494 2.703 -8.299 1.00 94.38 76 THR A CA 1
ATOM 569 C C . THR A 1 76 ? 2.278 2.607 -9.210 1.00 94.38 76 THR A C 1
ATOM 571 O O . THR A 1 76 ? 1.776 3.626 -9.671 1.00 94.38 76 THR A O 1
ATOM 574 N N . LEU A 1 77 ? 1.783 1.393 -9.450 1.00 93.00 77 LEU A N 1
ATOM 575 C CA . LEU A 1 77 ? 0.626 1.160 -10.316 1.00 93.00 77 LEU A CA 1
ATOM 576 C C . LEU A 1 77 ? -0.690 1.210 -9.541 1.00 93.00 77 LEU A C 1
ATOM 578 O O . LEU A 1 77 ? -1.641 1.880 -9.948 1.00 93.00 77 LEU A O 1
ATOM 582 N N . HIS A 1 78 ? -0.751 0.482 -8.424 1.00 94.44 78 HIS A N 1
ATOM 583 C CA . HIS A 1 78 ? -1.988 0.277 -7.677 1.00 94.44 78 HIS A CA 1
ATOM 584 C C . HIS A 1 78 ? -1.767 0.397 -6.176 1.00 94.44 78 HIS A C 1
ATOM 586 O O . HIS A 1 78 ? -0.808 -0.154 -5.631 1.00 94.44 78 HIS A O 1
ATOM 592 N N . LEU A 1 79 ? -2.712 1.057 -5.513 1.00 95.81 79 LEU A N 1
ATOM 593 C CA . LEU A 1 79 ? -2.890 1.017 -4.071 1.00 95.81 79 LEU A CA 1
ATOM 594 C C . LEU A 1 79 ? -4.191 0.278 -3.769 1.00 95.81 79 LEU A C 1
ATOM 596 O O . LEU A 1 79 ? -5.270 0.767 -4.085 1.00 95.81 79 LEU A O 1
ATOM 600 N N . TRP A 1 80 ? -4.085 -0.878 -3.130 1.00 95.88 80 TRP A N 1
ATOM 601 C CA . TRP A 1 80 ? -5.214 -1.706 -2.728 1.00 95.88 80 TRP A CA 1
ATOM 602 C C . TRP A 1 80 ? -5.571 -1.398 -1.275 1.00 95.88 80 TRP A C 1
ATOM 604 O O . TRP A 1 80 ? -4.855 -1.798 -0.348 1.00 95.88 80 TRP A O 1
ATOM 614 N N . LEU A 1 81 ? -6.668 -0.670 -1.084 1.00 95.94 81 LEU A N 1
ATOM 615 C CA . LEU A 1 81 ? -7.195 -0.307 0.224 1.00 95.94 81 LEU A CA 1
ATOM 616 C C . LEU A 1 81 ? -8.401 -1.175 0.577 1.00 95.94 81 LEU A C 1
ATOM 618 O O . LEU A 1 81 ? -9.278 -1.360 -0.262 1.00 95.94 81 LEU A O 1
ATOM 622 N N . PRO A 1 82 ? -8.505 -1.650 1.825 1.00 96.00 82 PRO A N 1
ATOM 623 C CA . PRO A 1 82 ? -9.759 -2.165 2.347 1.00 96.00 82 PRO A CA 1
ATOM 624 C C . PRO A 1 82 ? -10.888 -1.149 2.161 1.00 96.00 82 PRO A C 1
ATOM 626 O O . PRO A 1 82 ? -10.683 0.043 2.405 1.00 96.00 82 PRO A O 1
ATOM 629 N N . ASP A 1 83 ? -12.087 -1.617 1.821 1.00 94.62 83 ASP A N 1
ATOM 630 C CA . ASP A 1 83 ? -13.278 -0.765 1.656 1.00 94.62 83 ASP A CA 1
ATOM 631 C C . ASP A 1 83 ? -13.529 0.134 2.878 1.00 94.62 83 ASP A C 1
ATOM 633 O O . ASP A 1 83 ? -13.942 1.288 2.764 1.00 94.62 83 ASP A O 1
ATOM 637 N N . THR A 1 84 ? -13.205 -0.374 4.067 1.00 95.06 84 THR A N 1
ATOM 638 C CA . THR A 1 84 ? -13.345 0.337 5.341 1.00 95.06 84 THR A CA 1
ATOM 639 C C . THR A 1 84 ? -12.408 1.544 5.493 1.00 95.06 84 THR A C 1
ATOM 641 O O . THR A 1 84 ? -12.644 2.407 6.340 1.00 95.06 84 THR A O 1
ATOM 644 N N . LEU A 1 85 ? -11.368 1.633 4.658 1.00 95.50 85 LEU A N 1
ATOM 645 C CA . LEU A 1 85 ? -10.449 2.764 4.549 1.00 95.50 85 LEU A CA 1
ATOM 646 C C . LEU A 1 85 ? -10.715 3.627 3.309 1.00 95.50 85 LEU A C 1
ATOM 648 O O . LEU A 1 85 ? -9.940 4.542 3.042 1.00 95.50 85 LEU A O 1
ATOM 652 N N . GLY A 1 86 ? -11.791 3.382 2.554 1.00 92.88 86 GLY A N 1
ATOM 653 C CA . GLY A 1 86 ? -12.041 4.081 1.290 1.00 92.88 86 GLY A CA 1
ATOM 654 C C . GLY A 1 86 ? -12.175 5.600 1.423 1.00 92.88 86 GLY A C 1
ATOM 655 O O . GLY A 1 86 ? -11.815 6.343 0.514 1.00 92.88 86 GLY A O 1
ATOM 656 N N . GLU A 1 87 ? -12.593 6.092 2.588 1.00 94.25 87 GLU A N 1
ATOM 657 C CA . GLU A 1 87 ? -12.621 7.528 2.878 1.00 94.25 87 GLU A CA 1
ATOM 658 C C . GLU A 1 87 ? -11.231 8.185 2.892 1.00 94.25 87 GLU A C 1
ATOM 660 O O . GLU A 1 87 ? -11.141 9.385 2.653 1.00 94.25 87 GLU A O 1
ATOM 665 N N . LEU A 1 88 ? -10.145 7.422 3.081 1.00 92.88 88 LEU A N 1
ATOM 666 C CA . LEU A 1 88 ? -8.776 7.931 2.954 1.00 92.88 88 LEU A CA 1
ATOM 667 C C . LEU A 1 88 ? -8.434 8.323 1.511 1.00 92.88 88 LEU A C 1
ATOM 669 O O . LEU A 1 88 ? -7.437 9.000 1.293 1.00 92.88 88 LEU A O 1
ATOM 673 N N 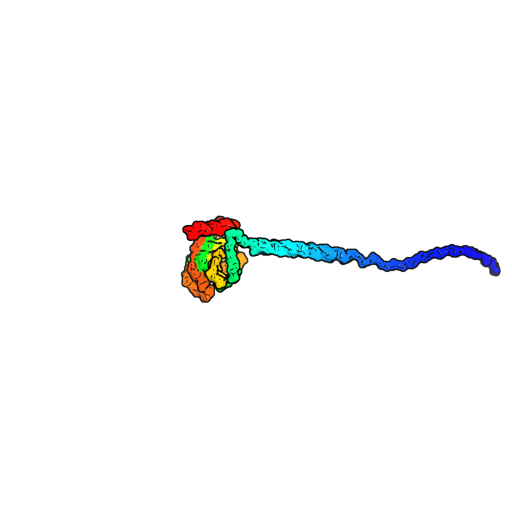. ALA A 1 89 ? -9.242 7.950 0.515 1.00 88.12 89 ALA A N 1
ATOM 674 C CA . ALA A 1 89 ? -9.112 8.479 -0.841 1.00 88.12 89 ALA A CA 1
ATOM 675 C C . ALA A 1 89 ? -9.655 9.919 -0.969 1.00 88.12 89 ALA A C 1
ATOM 677 O O . ALA A 1 89 ? -9.370 10.595 -1.955 1.00 88.12 89 ALA A O 1
ATOM 678 N N . SER A 1 90 ? -10.422 10.414 0.014 1.00 90.56 90 SER A N 1
ATOM 679 C CA . SER A 1 90 ? -10.923 11.791 0.010 1.00 90.56 90 SER A CA 1
ATOM 680 C C . SER A 1 90 ? -9.829 12.789 0.415 1.00 90.56 90 SER A C 1
ATOM 682 O O . SER A 1 90 ? -9.292 12.685 1.522 1.00 90.56 90 SER A O 1
ATOM 684 N N . PRO A 1 91 ? -9.578 13.851 -0.377 1.00 88.19 91 PRO A N 1
ATOM 685 C CA . PRO A 1 91 ? -8.611 14.894 -0.026 1.00 88.19 91 PRO A CA 1
ATOM 686 C C . PRO A 1 91 ? -8.923 15.643 1.278 1.00 88.19 91 PRO A C 1
ATOM 688 O O . PRO A 1 91 ? -8.043 16.285 1.854 1.00 88.19 91 PRO A O 1
ATOM 691 N N . GLN A 1 92 ? -10.182 15.650 1.737 1.00 90.50 92 GLN A N 1
ATOM 692 C CA . GLN A 1 92 ? -10.524 16.262 3.027 1.00 90.50 92 GLN A CA 1
ATOM 693 C C . GLN A 1 92 ? -10.050 15.383 4.185 1.00 90.50 92 GLN A C 1
ATOM 695 O O . GLN A 1 92 ? -9.367 15.873 5.081 1.00 90.50 92 GLN A O 1
ATOM 700 N N . VAL A 1 93 ? -10.354 14.086 4.118 1.00 91.31 93 VAL A N 1
ATOM 701 C CA . VAL A 1 93 ? -9.979 13.112 5.149 1.00 91.31 93 VAL A CA 1
ATOM 702 C C . VAL A 1 93 ? -8.465 12.938 5.192 1.00 91.31 93 VAL A C 1
ATOM 704 O O . VAL A 1 93 ? -7.894 12.908 6.276 1.00 91.31 93 VAL A O 1
ATOM 707 N N . GLN A 1 94 ? -7.789 12.918 4.038 1.00 91.19 94 GLN A N 1
ATOM 708 C CA . GLN A 1 94 ? -6.324 12.856 3.982 1.00 91.19 94 GLN A CA 1
ATOM 709 C C . GLN A 1 94 ? -5.670 13.992 4.771 1.00 91.19 94 GLN A C 1
ATOM 711 O O . GLN A 1 94 ? -4.802 13.741 5.600 1.00 91.19 94 GLN A O 1
ATOM 716 N N . ARG A 1 95 ? -6.115 15.238 4.577 1.00 90.12 95 ARG A N 1
ATOM 717 C CA . ARG A 1 95 ? -5.533 16.398 5.272 1.00 90.12 95 ARG A CA 1
ATOM 718 C C . ARG A 1 95 ? -5.703 16.348 6.790 1.00 90.12 95 ARG A C 1
ATOM 720 O O . ARG A 1 95 ? -4.867 16.892 7.508 1.00 90.12 95 ARG A O 1
ATOM 727 N N . GLU A 1 96 ? -6.773 15.725 7.273 1.00 92.44 96 GLU A N 1
ATOM 728 C CA . GLU A 1 96 ? -7.048 15.596 8.703 1.00 92.44 96 GLU A CA 1
ATOM 729 C C . GLU A 1 96 ? -6.341 14.382 9.320 1.00 92.44 96 GLU A C 1
ATOM 731 O O . GLU A 1 96 ? -5.645 14.510 10.327 1.00 92.44 96 GLU A O 1
ATOM 736 N N . VAL A 1 97 ? -6.492 13.211 8.700 1.00 93.06 97 VAL A N 1
ATOM 737 C CA . VAL A 1 97 ? -6.068 11.916 9.248 1.00 93.06 97 VAL A CA 1
ATOM 738 C C . VAL A 1 97 ? -4.610 11.595 8.919 1.00 93.06 97 VAL A C 1
ATOM 740 O O . VAL A 1 97 ? -3.898 11.061 9.765 1.00 93.06 97 VAL A O 1
ATOM 743 N N . MET A 1 98 ? -4.142 11.937 7.715 1.00 93.38 98 MET A N 1
ATOM 744 C CA . MET A 1 98 ? -2.804 11.580 7.218 1.00 93.38 98 MET A CA 1
ATOM 745 C C . MET A 1 98 ? -1.743 12.644 7.531 1.00 93.38 98 MET A C 1
ATOM 747 O O . MET A 1 98 ? -0.640 12.592 6.996 1.00 93.38 98 MET A O 1
ATOM 751 N N . ARG A 1 99 ? -2.047 13.617 8.402 1.00 91.75 99 ARG A N 1
ATOM 752 C CA . ARG A 1 99 ? -1.107 14.695 8.756 1.00 91.75 99 ARG A CA 1
ATOM 753 C C . ARG A 1 99 ? 0.147 14.173 9.455 1.00 91.75 99 ARG A C 1
ATOM 755 O O . ARG A 1 99 ? 1.240 14.693 9.245 1.00 91.75 99 ARG A O 1
ATOM 762 N N . ASP A 1 100 ? -0.028 13.184 10.323 1.00 95.69 100 ASP A N 1
ATOM 763 C CA . ASP A 1 100 ? 1.043 12.546 11.074 1.00 95.69 100 ASP A CA 1
ATOM 764 C C . ASP A 1 100 ? 0.667 11.107 11.455 1.00 95.69 100 ASP A C 1
ATOM 766 O O . ASP A 1 100 ? -0.500 10.706 11.425 1.00 95.69 100 ASP A O 1
ATOM 770 N N . PHE A 1 101 ? 1.687 10.319 11.795 1.00 97.12 101 PHE A N 1
ATOM 771 C CA . PHE A 1 101 ? 1.539 8.891 12.066 1.00 97.12 101 PHE A CA 1
ATOM 772 C C . PHE A 1 101 ? 0.624 8.606 13.266 1.00 97.12 101 PHE A C 1
ATOM 774 O O . PHE A 1 101 ? -0.175 7.673 13.232 1.00 97.12 101 PHE A O 1
ATOM 781 N N . GLU A 1 102 ? 0.686 9.434 14.310 1.00 97.50 102 GLU A N 1
ATOM 782 C CA . GLU A 1 102 ? -0.141 9.283 15.513 1.00 97.50 102 GLU A CA 1
ATOM 783 C C . GLU A 1 102 ? -1.617 9.618 15.254 1.00 97.50 102 GLU A C 1
ATOM 785 O O . GLU A 1 102 ? -2.514 8.991 15.821 1.00 97.50 102 GLU A O 1
ATOM 790 N N . GLY A 1 103 ? -1.904 10.596 14.390 1.00 96.25 103 GLY A N 1
ATOM 791 C CA . GLY A 1 103 ? -3.252 10.875 13.892 1.00 96.25 103 GLY A CA 1
ATOM 792 C C . GLY A 1 103 ? -3.850 9.662 13.186 1.00 96.25 103 GLY A C 1
ATOM 793 O O . GLY A 1 103 ? -4.936 9.206 13.552 1.00 96.25 103 GLY A O 1
ATOM 794 N N . PHE A 1 104 ? -3.095 9.079 12.257 1.00 97.00 104 PHE A N 1
ATOM 795 C CA . PHE A 1 104 ? -3.501 7.876 11.537 1.00 97.00 104 PHE A CA 1
ATOM 796 C C . PHE A 1 104 ? -3.684 6.658 12.458 1.00 97.00 104 PHE A C 1
ATOM 798 O O . PHE A 1 104 ? -4.676 5.935 12.349 1.00 97.00 104 PHE A O 1
ATOM 805 N N . ARG A 1 105 ? -2.783 6.438 13.422 1.00 97.81 105 ARG A N 1
ATOM 806 C CA . ARG A 1 105 ? -2.927 5.349 14.402 1.00 97.81 105 ARG A CA 1
ATOM 807 C C . ARG A 1 105 ? -4.186 5.492 15.241 1.00 97.81 105 ARG A C 1
ATOM 809 O O . ARG A 1 105 ? -4.948 4.534 15.345 1.00 97.81 105 ARG A O 1
ATOM 816 N N . ARG A 1 106 ? -4.441 6.685 15.786 1.00 97.38 106 ARG A N 1
ATOM 817 C CA . ARG A 1 106 ? -5.660 6.954 16.565 1.00 97.38 106 ARG A CA 1
ATOM 818 C C . ARG A 1 106 ? -6.914 6.729 15.734 1.00 97.38 106 ARG A C 1
ATOM 820 O O . ARG A 1 106 ? -7.887 6.182 16.249 1.00 97.38 106 ARG A O 1
ATOM 827 N N . PHE A 1 107 ? -6.887 7.121 14.466 1.00 96.69 107 PHE A N 1
ATOM 828 C CA . PHE A 1 107 ? -7.972 6.875 13.525 1.00 96.69 107 PHE A CA 1
ATOM 829 C C . PHE A 1 107 ? -8.266 5.376 13.354 1.00 96.69 107 PHE A C 1
ATOM 831 O O . PHE A 1 107 ? -9.416 4.960 13.499 1.00 96.69 107 PHE A O 1
ATOM 838 N N . LEU A 1 108 ? -7.235 4.550 13.141 1.00 97.00 108 LEU A N 1
ATOM 839 C CA . LEU A 1 108 ? -7.397 3.094 13.066 1.00 97.00 108 LEU A CA 1
ATOM 840 C C . LEU A 1 108 ? -7.848 2.489 14.402 1.00 97.00 108 LEU A C 1
ATOM 842 O O . LEU A 1 108 ? -8.675 1.579 14.427 1.00 97.00 108 LEU A O 1
ATOM 846 N N . GLU A 1 109 ? -7.339 2.995 15.525 1.00 97.56 109 GLU A N 1
ATOM 847 C CA . GLU A 1 109 ? -7.687 2.512 16.864 1.00 97.56 109 GLU A CA 1
ATOM 848 C C . GLU A 1 109 ? -9.151 2.746 17.216 1.00 97.56 109 GLU A C 1
ATOM 850 O O . GLU A 1 109 ? -9.806 1.826 17.707 1.00 97.56 109 GLU A O 1
ATOM 855 N N . HIS A 1 110 ? -9.689 3.929 16.905 1.00 97.06 110 HIS A N 1
ATOM 856 C CA . HIS A 1 110 ? -11.106 4.242 17.117 1.00 97.06 110 HIS A CA 1
ATOM 857 C C . HIS A 1 110 ? -12.038 3.301 16.345 1.00 97.06 110 HIS A C 1
ATOM 859 O O . HIS A 1 110 ? -13.192 3.126 16.728 1.00 97.06 110 HIS A O 1
ATOM 865 N N . ARG A 1 111 ? -11.534 2.676 15.276 1.00 95.75 111 ARG A N 1
ATOM 866 C CA . ARG A 1 111 ? -12.273 1.732 14.432 1.00 95.75 111 ARG A CA 1
ATOM 867 C C . ARG A 1 111 ? -11.972 0.267 14.738 1.00 95.75 111 ARG A C 1
ATOM 869 O O . ARG A 1 111 ? -12.570 -0.606 14.122 1.00 95.75 111 ARG A O 1
ATOM 876 N N . GLY A 1 112 ? -11.051 -0.020 15.661 1.00 96.69 112 GLY A N 1
ATOM 877 C CA . GLY A 1 112 ? -10.598 -1.389 15.925 1.00 96.69 112 GLY A CA 1
ATOM 878 C C . GLY A 1 112 ? -9.827 -2.017 14.756 1.00 96.69 112 GLY A C 1
ATOM 879 O O . GLY A 1 112 ? -9.839 -3.234 14.591 1.00 96.69 112 GLY A O 1
ATOM 880 N N . GLN A 1 113 ? -9.171 -1.196 13.931 1.00 96.06 113 GLN A N 1
ATOM 881 C CA . GLN A 1 113 ? -8.510 -1.593 12.682 1.00 96.06 113 GLN A CA 1
ATOM 882 C C . GLN A 1 113 ? -6.983 -1.618 12.786 1.00 96.06 113 GLN A C 1
ATOM 884 O O . GLN A 1 113 ? -6.269 -1.445 11.803 1.00 96.06 113 GLN A O 1
ATOM 889 N N . GLN A 1 114 ? -6.439 -1.880 13.973 1.00 96.31 114 GLN A N 1
ATOM 890 C CA . GLN A 1 114 ? -4.988 -1.890 14.198 1.00 96.31 114 GLN A CA 1
ATOM 891 C C . GLN A 1 114 ? -4.264 -2.990 13.400 1.00 96.31 114 GLN A C 1
ATOM 893 O O . GLN A 1 114 ? -3.060 -2.926 13.193 1.00 96.31 114 GLN A O 1
ATOM 898 N N . ARG A 1 115 ? -4.986 -4.025 12.947 1.00 95.25 115 ARG A N 1
ATOM 899 C CA . ARG A 1 115 ? -4.426 -5.164 12.194 1.00 95.25 115 ARG A CA 1
ATOM 900 C C . ARG A 1 115 ? -4.619 -5.061 10.683 1.00 95.25 115 ARG A C 1
ATOM 902 O O . ARG A 1 115 ? -4.323 -6.027 9.973 1.00 95.25 115 ARG A O 1
ATOM 909 N N . ILE A 1 116 ? -5.123 -3.923 10.212 1.00 94.31 116 ILE A N 1
ATOM 910 C CA . ILE A 1 116 ? -5.479 -3.723 8.816 1.00 94.31 116 ILE A CA 1
ATOM 911 C C . ILE A 1 116 ? -4.251 -3.836 7.912 1.00 94.31 116 ILE A C 1
ATOM 913 O O . ILE A 1 116 ? -3.151 -3.385 8.244 1.00 94.31 116 ILE A O 1
ATOM 917 N N . ARG A 1 117 ? -4.441 -4.487 6.767 1.00 95.31 117 ARG A N 1
ATOM 918 C CA . ARG A 1 117 ? -3.423 -4.633 5.729 1.00 95.31 117 ARG A CA 1
ATOM 919 C C . ARG A 1 117 ? -3.803 -3.777 4.535 1.00 95.31 117 ARG A C 1
ATOM 921 O O . ARG A 1 117 ? -4.981 -3.609 4.250 1.00 95.31 117 ARG A O 1
ATOM 928 N N . ILE A 1 118 ? -2.795 -3.285 3.836 1.00 95.56 118 ILE A N 1
ATOM 929 C CA . ILE A 1 118 ? -2.916 -2.677 2.510 1.00 95.56 118 ILE A CA 1
ATOM 930 C C . ILE A 1 118 ? -1.995 -3.438 1.564 1.00 95.56 118 ILE A C 1
ATOM 932 O O . ILE A 1 118 ? -1.040 -4.073 2.025 1.00 95.56 118 ILE A O 1
ATOM 936 N N . ALA A 1 119 ? -2.237 -3.354 0.262 1.00 95.62 119 ALA A N 1
ATOM 937 C CA . ALA A 1 119 ? -1.255 -3.811 -0.711 1.00 95.62 119 ALA A CA 1
ATOM 938 C C . ALA A 1 119 ? -0.880 -2.701 -1.686 1.00 95.62 119 ALA A C 1
ATOM 940 O O . ALA A 1 119 ? -1.704 -1.860 -2.035 1.00 95.62 119 ALA A O 1
ATOM 941 N N . VAL A 1 120 ? 0.370 -2.715 -2.133 1.00 94.88 120 VAL A N 1
ATOM 942 C CA . VAL A 1 120 ? 0.889 -1.779 -3.129 1.00 94.88 120 VAL A CA 1
ATOM 943 C C . VAL A 1 120 ? 1.523 -2.581 -4.252 1.00 94.8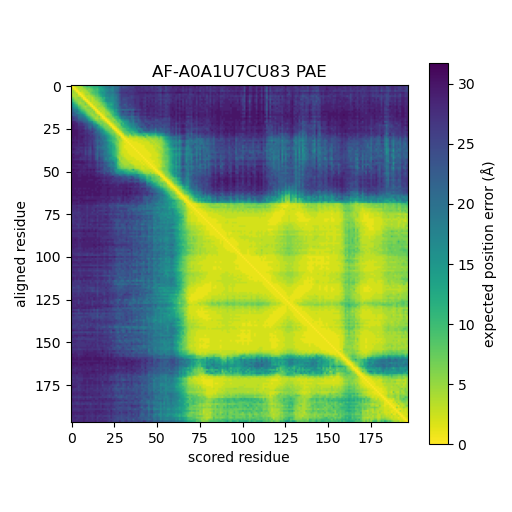8 120 VAL A C 1
ATOM 945 O O . VAL A 1 120 ? 2.362 -3.443 -3.990 1.00 94.88 120 VAL A O 1
ATOM 948 N N . THR A 1 121 ? 1.114 -2.313 -5.489 1.00 94.38 121 THR A N 1
ATOM 949 C CA . THR A 1 121 ? 1.703 -2.928 -6.682 1.00 94.38 121 THR A CA 1
ATOM 950 C C . THR A 1 121 ? 2.641 -1.939 -7.358 1.00 94.38 121 THR A C 1
ATOM 952 O O . THR A 1 121 ? 2.224 -0.860 -7.779 1.00 94.38 121 THR A O 1
ATOM 955 N N . TYR A 1 122 ? 3.899 -2.344 -7.485 1.00 92.81 122 TYR A N 1
ATOM 956 C CA . TYR A 1 122 ? 4.978 -1.607 -8.120 1.00 92.81 122 TYR A CA 1
ATOM 957 C C . TYR A 1 122 ? 5.371 -2.252 -9.440 1.00 92.81 122 TYR A C 1
ATOM 959 O O . TYR A 1 122 ? 5.589 -3.457 -9.474 1.00 92.81 122 TYR A O 1
ATOM 967 N N . ARG A 1 123 ? 5.577 -1.462 -10.489 1.00 93.00 123 ARG A N 1
ATOM 968 C CA . ARG A 1 123 ? 6.294 -1.883 -11.691 1.00 93.00 123 ARG A CA 1
ATOM 969 C C . ARG A 1 123 ? 7.771 -1.575 -11.545 1.00 93.00 123 ARG A C 1
ATOM 971 O O . ARG A 1 123 ? 8.170 -0.415 -11.577 1.00 93.00 123 ARG A O 1
ATOM 978 N N . ALA A 1 124 ? 8.586 -2.604 -11.387 1.00 91.62 124 ALA A N 1
ATOM 979 C CA . ALA A 1 124 ? 10.033 -2.498 -11.337 1.00 91.62 124 ALA A CA 1
ATOM 980 C C . ALA A 1 124 ? 10.622 -2.664 -12.743 1.00 91.62 124 ALA A C 1
ATOM 982 O O . ALA A 1 124 ? 10.559 -3.747 -13.324 1.00 91.62 124 ALA A O 1
ATOM 983 N N . TYR A 1 125 ? 11.215 -1.601 -13.280 1.00 90.44 125 TYR A N 1
ATOM 984 C CA . TYR A 1 125 ? 11.930 -1.605 -14.554 1.00 90.44 125 TYR A CA 1
ATOM 985 C C . TYR A 1 125 ? 13.373 -2.074 -14.346 1.00 90.44 125 TYR A C 1
ATOM 987 O O . TYR A 1 125 ? 14.069 -1.618 -13.434 1.00 90.44 125 TYR A O 1
ATOM 995 N N . GLN A 1 126 ? 13.824 -2.987 -15.200 1.00 91.88 126 GLN A N 1
ATOM 996 C CA . GLN A 1 126 ? 15.147 -3.603 -15.161 1.00 91.88 126 GLN A CA 1
ATOM 997 C C . GLN A 1 126 ? 16.120 -2.907 -16.124 1.00 91.88 126 GLN A C 1
ATOM 999 O O . GLN A 1 126 ? 15.710 -2.320 -17.125 1.00 91.88 126 GLN A O 1
ATOM 1004 N N . VAL A 1 127 ? 17.430 -3.012 -15.861 1.00 90.19 127 VAL A N 1
ATOM 1005 C CA . VAL A 1 127 ? 18.488 -2.435 -16.728 1.00 90.19 127 VAL A CA 1
ATOM 1006 C C . VAL A 1 127 ? 18.387 -2.927 -18.179 1.00 90.19 127 VAL A C 1
ATOM 1008 O O . VAL A 1 127 ? 18.690 -2.189 -19.111 1.00 90.19 127 VAL A O 1
ATOM 1011 N N . ASN A 1 128 ? 17.951 -4.173 -18.381 1.00 87.81 128 ASN A N 1
ATOM 1012 C CA . ASN A 1 128 ? 17.803 -4.796 -19.701 1.00 87.81 128 ASN A CA 1
ATOM 1013 C C . ASN A 1 128 ? 16.555 -4.319 -20.479 1.00 87.81 128 ASN A C 1
ATOM 1015 O O . ASN A 1 128 ? 16.264 -4.856 -21.545 1.00 87.81 128 ASN A O 1
ATOM 1019 N N . GLY A 1 129 ? 15.806 -3.345 -19.950 1.00 88.62 129 GLY A N 1
ATOM 1020 C CA . GLY A 1 129 ? 14.571 -2.828 -20.543 1.00 88.62 129 GLY A CA 1
ATOM 1021 C C . GLY A 1 129 ? 13.318 -3.652 -20.227 1.00 88.62 129 GLY A C 1
ATOM 1022 O O . GLY A 1 129 ? 12.220 -3.241 -20.596 1.00 88.62 129 GLY A O 1
ATOM 1023 N N . GLY A 1 130 ? 13.456 -4.787 -19.536 1.00 90.00 130 GLY A N 1
ATOM 1024 C CA . GLY A 1 130 ? 12.330 -5.554 -19.012 1.00 90.00 130 GLY A CA 1
ATOM 1025 C C . GLY A 1 130 ? 11.659 -4.865 -17.824 1.00 90.00 130 GLY A C 1
ATOM 1026 O O . GLY A 1 130 ? 12.165 -3.887 -17.271 1.00 90.00 130 GLY A O 1
ATOM 1027 N N . TRP A 1 131 ? 10.516 -5.394 -17.399 1.00 92.75 131 TRP A N 1
ATOM 1028 C CA . TRP A 1 131 ? 9.850 -4.970 -16.173 1.00 92.75 131 TRP A CA 1
ATOM 1029 C C . TRP A 1 131 ? 9.192 -6.158 -15.475 1.00 92.75 131 TRP A C 1
ATOM 1031 O O . TRP A 1 131 ? 8.942 -7.194 -16.089 1.00 92.75 131 TRP A O 1
ATOM 1041 N N . THR A 1 132 ? 8.937 -6.008 -14.181 1.00 90.69 132 THR A N 1
ATOM 1042 C CA . THR A 1 132 ? 8.172 -6.964 -13.380 1.00 90.69 132 THR A CA 1
ATOM 1043 C C . THR A 1 132 ? 7.263 -6.218 -12.415 1.00 90.69 132 THR A C 1
ATOM 1045 O O . THR A 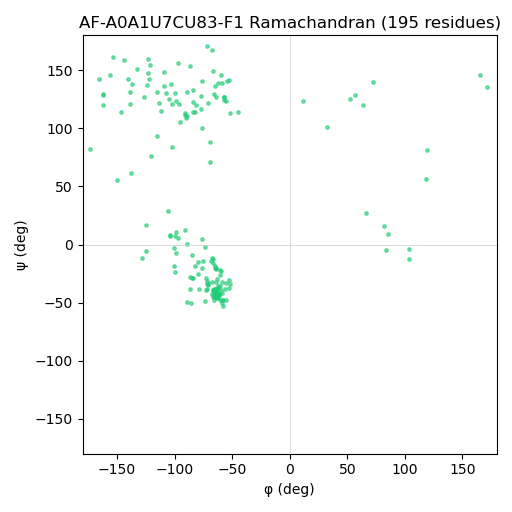1 132 ? 7.657 -5.183 -11.875 1.00 90.69 132 THR A O 1
ATOM 1048 N N . ASP A 1 133 ? 6.055 -6.733 -12.202 1.00 91.75 133 ASP A N 1
ATOM 1049 C CA . ASP A 1 133 ? 5.107 -6.151 -11.259 1.00 91.75 133 ASP A CA 1
ATOM 1050 C C . ASP A 1 133 ? 5.208 -6.886 -9.913 1.00 91.75 133 ASP A C 1
ATOM 1052 O O . ASP A 1 133 ? 5.009 -8.097 -9.815 1.00 91.75 133 ASP A O 1
ATOM 1056 N N . ILE A 1 134 ? 5.528 -6.141 -8.859 1.00 89.62 134 ILE A N 1
ATOM 1057 C CA . ILE A 1 134 ? 5.770 -6.631 -7.503 1.00 89.62 134 ILE A CA 1
ATOM 1058 C C . ILE A 1 134 ? 4.662 -6.097 -6.605 1.00 89.62 134 ILE A C 1
ATOM 1060 O O . ILE A 1 134 ? 4.493 -4.888 -6.478 1.00 89.62 134 ILE A O 1
ATOM 1064 N N . THR A 1 135 ? 3.917 -6.987 -5.951 1.00 90.62 135 THR A N 1
ATOM 1065 C CA . THR A 1 135 ? 2.889 -6.589 -4.979 1.00 90.62 135 THR A CA 1
ATOM 1066 C C . THR A 1 135 ? 3.370 -6.844 -3.559 1.00 90.62 135 THR A C 1
ATOM 1068 O O . THR A 1 135 ? 3.749 -7.962 -3.217 1.00 90.62 135 THR A O 1
ATOM 1071 N N . LEU A 1 136 ? 3.339 -5.806 -2.727 1.00 92.00 136 LEU A N 1
ATOM 1072 C CA . LEU A 1 136 ? 3.797 -5.836 -1.341 1.00 92.00 136 LEU A CA 1
ATOM 1073 C C . LEU A 1 136 ? 2.618 -5.591 -0.405 1.00 92.00 136 LEU A C 1
ATOM 1075 O O . LEU A 1 136 ? 1.868 -4.638 -0.593 1.00 92.00 136 LEU A O 1
ATOM 1079 N N . VAL A 1 137 ? 2.471 -6.434 0.619 1.00 92.50 137 VAL A N 1
ATOM 1080 C CA . VAL A 1 137 ? 1.438 -6.282 1.654 1.00 92.50 137 VAL A CA 1
ATOM 1081 C C . VAL A 1 137 ? 2.048 -5.623 2.873 1.00 92.50 137 VAL A C 1
ATOM 1083 O O . VAL A 1 137 ? 3.017 -6.135 3.437 1.00 92.50 137 VAL A O 1
ATOM 1086 N N . ARG A 1 138 ? 1.471 -4.502 3.297 1.00 94.00 138 ARG A N 1
ATOM 1087 C CA . ARG A 1 138 ? 1.965 -3.693 4.413 1.00 94.00 138 ARG A CA 1
ATOM 1088 C C . ARG A 1 138 ? 0.917 -3.559 5.505 1.00 94.00 138 ARG A C 1
ATOM 1090 O O . ARG A 1 138 ? -0.283 -3.650 5.253 1.00 94.00 138 ARG A O 1
ATOM 1097 N N . ARG A 1 139 ? 1.388 -3.325 6.730 1.00 95.94 139 ARG A N 1
ATOM 1098 C CA . ARG A 1 139 ? 0.561 -2.940 7.877 1.00 95.94 139 ARG A CA 1
ATOM 1099 C C . ARG A 1 139 ? 0.959 -1.534 8.302 1.00 95.94 139 ARG A C 1
ATOM 1101 O O . ARG A 1 139 ? 1.905 -1.386 9.071 1.00 95.94 139 ARG A O 1
ATOM 1108 N N . PRO A 1 140 ? 0.273 -0.498 7.799 1.00 94.94 140 PRO A N 1
ATOM 1109 C CA . PRO A 1 140 ? 0.677 0.878 8.046 1.00 94.94 140 PRO A CA 1
ATOM 1110 C C . PRO A 1 140 ? 0.509 1.284 9.514 1.00 94.94 140 PRO A C 1
ATOM 1112 O O . PRO A 1 140 ? 1.032 2.316 9.887 1.00 94.94 140 PRO A O 1
ATOM 1115 N N . TYR A 1 141 ? -0.182 0.498 10.351 1.00 96.88 141 TYR A N 1
ATOM 1116 C CA . TYR A 1 141 ? -0.248 0.715 11.802 1.00 96.88 141 TYR A CA 1
ATOM 1117 C C . TYR A 1 141 ? 1.070 0.379 12.527 1.00 96.88 141 TYR A C 1
ATOM 1119 O O . TYR A 1 141 ? 1.409 1.030 13.514 1.00 96.88 141 TYR A O 1
ATOM 1127 N N . ASP A 1 142 ? 1.806 -0.629 12.046 1.00 95.88 142 ASP A N 1
ATOM 1128 C CA . ASP A 1 142 ? 2.935 -1.223 12.773 1.00 95.88 142 ASP A CA 1
ATOM 1129 C C . ASP A 1 142 ? 4.252 -0.452 12.561 1.00 95.88 142 ASP A C 1
ATOM 1131 O O . ASP A 1 142 ? 5.115 -0.452 13.439 1.00 95.88 142 ASP A O 1
ATOM 1135 N N . GLU A 1 143 ? 4.422 0.210 11.410 1.00 95.44 143 GLU A N 1
ATOM 1136 C CA . GLU A 1 143 ? 5.699 0.803 10.997 1.00 95.44 143 GLU A CA 1
ATOM 1137 C C . GLU A 1 143 ? 5.525 2.191 10.356 1.00 95.44 143 GLU A C 1
ATOM 1139 O O . GLU A 1 143 ? 4.733 2.372 9.428 1.00 95.44 143 GLU A O 1
ATOM 1144 N N . LEU A 1 144 ? 6.320 3.170 10.811 1.00 95.19 144 LEU A N 1
ATOM 1145 C CA . LEU A 1 144 ? 6.291 4.551 10.304 1.00 95.19 144 LEU A CA 1
ATOM 1146 C C . LEU A 1 144 ? 6.612 4.634 8.803 1.00 95.19 144 LEU A C 1
ATOM 1148 O O . LEU A 1 144 ? 6.035 5.458 8.096 1.00 95.19 144 LEU A O 1
ATOM 1152 N N . SER A 1 145 ? 7.517 3.785 8.314 1.00 94.69 145 SER A N 1
ATOM 1153 C CA . SER A 1 145 ? 7.922 3.742 6.904 1.00 94.69 145 SER A CA 1
ATOM 1154 C C . SER A 1 145 ? 6.738 3.403 5.985 1.00 94.69 145 SER A C 1
ATOM 1156 O O . SER A 1 145 ? 6.534 4.074 4.975 1.00 94.69 145 SER A O 1
ATOM 1158 N N . TYR A 1 146 ? 5.894 2.440 6.370 1.00 95.31 146 TYR A N 1
ATOM 1159 C CA . TYR A 1 146 ? 4.696 2.059 5.614 1.00 95.31 146 TYR A CA 1
ATOM 1160 C C . TYR A 1 146 ? 3.606 3.125 5.667 1.00 95.31 146 TYR A C 1
ATOM 1162 O O . TYR A 1 146 ? 2.876 3.308 4.694 1.00 95.31 146 TYR A O 1
ATOM 1170 N N . PHE A 1 147 ? 3.491 3.851 6.782 1.00 95.88 147 PHE A N 1
ATOM 1171 C CA . PHE A 1 147 ? 2.618 5.020 6.845 1.00 95.88 147 PHE A CA 1
ATOM 1172 C C . PHE A 1 147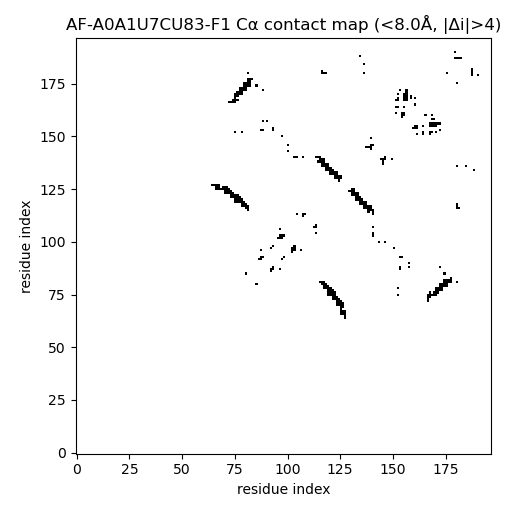 ? 3.079 6.119 5.877 1.00 95.88 147 PHE A C 1
ATOM 1174 O O . PHE A 1 147 ? 2.263 6.656 5.131 1.00 95.88 147 PHE A O 1
ATOM 1181 N N . GLN A 1 148 ? 4.378 6.431 5.855 1.00 94.56 148 GLN A N 1
ATOM 1182 C CA . GLN A 1 148 ? 4.941 7.429 4.941 1.00 94.56 148 GLN A CA 1
ATOM 1183 C C . GLN A 1 148 ? 4.740 7.027 3.476 1.00 94.56 148 GLN A C 1
ATOM 1185 O O . GLN A 1 148 ? 4.344 7.857 2.661 1.00 94.56 148 GLN A O 1
ATOM 1190 N N . GLU A 1 149 ? 4.954 5.749 3.155 1.00 93.81 149 GLU A N 1
ATOM 1191 C CA . GLU A 1 149 ? 4.679 5.167 1.839 1.00 93.81 149 GLU A CA 1
ATOM 1192 C C . GLU A 1 149 ? 3.205 5.349 1.444 1.00 93.81 149 GLU A C 1
ATOM 1194 O O . GLU A 1 149 ? 2.922 5.929 0.396 1.00 93.81 149 GLU A O 1
ATOM 1199 N N . LEU A 1 150 ? 2.265 4.940 2.305 1.00 95.25 150 LEU A N 1
ATOM 1200 C CA . LEU A 1 150 ? 0.826 5.105 2.080 1.00 95.25 150 LEU A CA 1
ATOM 1201 C C . LEU A 1 150 ? 0.443 6.578 1.873 1.00 95.25 150 LEU A C 1
ATOM 1203 O O . LEU A 1 150 ? -0.278 6.901 0.929 1.00 95.25 150 LEU A O 1
ATOM 1207 N N . SER A 1 151 ? 0.931 7.469 2.738 1.00 94.12 151 SER A N 1
ATOM 1208 C CA . SER A 1 151 ? 0.651 8.904 2.660 1.00 94.12 151 SER A CA 1
ATOM 1209 C C . SER A 1 151 ? 1.154 9.508 1.351 1.00 94.12 151 SER A C 1
ATOM 1211 O O . SER A 1 151 ? 0.437 10.285 0.725 1.00 94.12 151 SER A O 1
ATOM 1213 N N . ALA A 1 152 ? 2.362 9.140 0.917 1.00 91.38 152 ALA A N 1
ATOM 1214 C CA . ALA A 1 152 ? 2.941 9.631 -0.329 1.00 91.38 152 ALA A CA 1
ATOM 1215 C C . ALA A 1 152 ? 2.158 9.145 -1.557 1.00 91.38 152 ALA A C 1
ATOM 1217 O O . ALA A 1 152 ? 1.940 9.912 -2.494 1.00 91.38 152 ALA A O 1
ATOM 1218 N N . ILE A 1 153 ? 1.705 7.886 -1.553 1.00 92.25 153 ILE A N 1
ATOM 1219 C CA . ILE A 1 153 ? 0.896 7.332 -2.647 1.00 92.25 153 ILE A CA 1
ATOM 1220 C C . ILE A 1 153 ? -0.469 8.026 -2.714 1.00 92.25 153 ILE A C 1
ATOM 1222 O O . ILE A 1 153 ? -0.901 8.413 -3.797 1.00 92.25 153 ILE A O 1
ATOM 1226 N N . LEU A 1 154 ? -1.134 8.225 -1.573 1.00 92.69 154 LEU A N 1
ATOM 1227 C CA . LEU A 1 154 ? -2.432 8.901 -1.521 1.00 92.69 154 LEU A CA 1
ATOM 1228 C C . LEU A 1 154 ? -2.353 10.368 -1.964 1.00 92.69 154 LEU A C 1
ATOM 1230 O O . LEU A 1 154 ? -3.214 10.808 -2.726 1.00 92.69 154 LEU A O 1
ATOM 1234 N N . ALA A 1 155 ? -1.304 11.091 -1.561 1.00 89.44 155 ALA A N 1
ATOM 1235 C CA . ALA A 1 155 ? -1.057 12.456 -2.023 1.00 89.44 155 ALA A CA 1
ATOM 1236 C C . ALA A 1 155 ? -0.826 12.509 -3.547 1.00 89.44 155 ALA A C 1
ATOM 1238 O O . ALA A 1 155 ? -1.447 13.310 -4.248 1.00 89.44 155 ALA A O 1
ATOM 1239 N N . GLY A 1 156 ? -0.004 11.592 -4.078 1.00 87.94 156 GLY A N 1
ATOM 1240 C CA . GLY A 1 156 ? 0.261 11.483 -5.515 1.00 87.94 156 GLY A CA 1
ATOM 1241 C C . GLY A 1 156 ? -0.978 11.114 -6.339 1.00 87.94 156 GLY A C 1
ATOM 1242 O O . GLY A 1 156 ? -1.190 11.674 -7.416 1.00 87.94 156 GLY A O 1
ATOM 1243 N N . ALA A 1 157 ? -1.835 10.227 -5.824 1.00 87.44 157 ALA A N 1
ATOM 1244 C CA . ALA A 1 157 ? -3.108 9.865 -6.450 1.00 87.44 157 ALA A CA 1
ATOM 1245 C C . ALA A 1 157 ? -4.123 11.024 -6.439 1.00 87.44 157 ALA A C 1
ATOM 1247 O O . ALA A 1 157 ? -4.902 11.175 -7.379 1.00 87.44 157 ALA A O 1
ATOM 1248 N N . GLY A 1 158 ? -4.086 11.876 -5.408 1.00 81.75 158 GLY A N 1
ATOM 1249 C CA . GLY A 1 158 ? -4.890 13.098 -5.303 1.00 81.75 158 GLY A CA 1
ATOM 1250 C C . GLY A 1 158 ? -4.437 14.245 -6.217 1.00 81.75 158 GLY A C 1
ATOM 1251 O O . GLY A 1 158 ? -5.080 15.295 -6.231 1.00 81.75 158 GLY A O 1
ATOM 1252 N N . GLY A 1 159 ? -3.356 14.058 -6.984 1.00 74.25 159 GLY A N 1
ATOM 1253 C CA . GLY A 1 159 ? -2.813 15.064 -7.895 1.00 74.25 159 GLY A CA 1
ATOM 1254 C C . GLY A 1 159 ? -1.921 16.106 -7.220 1.00 74.25 159 GLY A C 1
ATOM 1255 O O . GLY A 1 159 ? -1.661 17.144 -7.826 1.00 74.25 159 GLY A O 1
ATOM 1256 N N . GLU A 1 160 ? -1.451 15.858 -5.995 1.00 70.56 160 GLU A N 1
ATOM 1257 C CA . GLU A 1 160 ? -0.488 16.725 -5.317 1.00 70.56 160 GLU A CA 1
ATOM 1258 C C . GLU A 1 160 ? 0.944 16.279 -5.674 1.00 70.56 160 GLU A C 1
ATOM 1260 O O . GLU A 1 160 ? 1.368 15.182 -5.297 1.00 70.56 160 GLU A O 1
ATOM 1265 N N . PRO A 1 161 ? 1.703 17.075 -6.453 1.00 59.09 161 PRO A N 1
ATOM 1266 C CA . PRO A 1 161 ? 3.039 16.690 -6.879 1.00 59.09 161 PRO A CA 1
ATOM 1267 C C . PRO A 1 161 ? 4.037 16.855 -5.726 1.00 59.09 161 PRO A C 1
ATOM 1269 O O . PRO A 1 161 ? 4.541 17.948 -5.467 1.00 59.09 161 PRO A O 1
ATOM 1272 N N . ASP A 1 162 ? 4.372 15.758 -5.053 1.00 63.75 162 ASP A N 1
ATOM 1273 C CA . ASP A 1 162 ? 5.562 15.709 -4.202 1.00 63.75 162 ASP A CA 1
ATOM 1274 C C . ASP A 1 162 ? 6.824 15.586 -5.083 1.00 63.75 162 ASP A C 1
ATOM 1276 O O . ASP A 1 162 ? 6.847 14.905 -6.110 1.00 63.75 162 ASP A O 1
ATOM 1280 N N . HIS A 1 163 ? 7.897 16.282 -4.710 1.00 54.31 163 HIS A N 1
ATOM 1281 C CA . HIS A 1 163 ? 9.128 16.383 -5.502 1.00 54.31 163 HIS A CA 1
ATOM 1282 C C . HIS A 1 163 ? 9.886 15.040 -5.577 1.00 54.31 163 HIS A C 1
ATOM 1284 O O . HIS A 1 163 ? 10.723 14.856 -6.457 1.00 54.31 163 HIS A O 1
ATOM 1290 N N . ASN A 1 164 ? 9.531 14.079 -4.713 1.00 57.62 164 ASN A N 1
ATOM 1291 C CA . ASN A 1 164 ? 9.973 12.680 -4.751 1.00 57.62 164 ASN A CA 1
ATOM 1292 C C . ASN A 1 164 ? 8.900 11.707 -5.292 1.00 57.62 164 ASN A C 1
ATOM 1294 O O . ASN A 1 164 ? 9.071 10.488 -5.215 1.00 57.62 164 ASN A O 1
ATOM 1298 N N . ALA A 1 165 ? 7.778 12.215 -5.814 1.00 57.75 165 ALA A N 1
ATOM 1299 C CA . ALA A 1 165 ? 6.636 11.414 -6.257 1.00 57.75 165 ALA A CA 1
ATOM 1300 C C . ALA A 1 165 ? 6.584 11.159 -7.764 1.00 57.75 165 ALA A C 1
ATOM 1302 O O . ALA A 1 165 ? 5.594 10.606 -8.227 1.00 57.75 165 ALA A O 1
ATOM 1303 N N . ALA A 1 166 ? 7.630 11.467 -8.539 1.00 59.25 166 ALA A N 1
ATOM 1304 C CA . ALA A 1 166 ? 7.659 11.134 -9.971 1.00 59.25 166 ALA A CA 1
ATOM 1305 C C . ALA A 1 166 ? 7.361 9.642 -10.246 1.00 59.25 166 ALA A C 1
ATOM 1307 O O . ALA A 1 166 ? 6.743 9.306 -11.251 1.00 59.25 166 ALA A O 1
ATOM 1308 N N . ASP A 1 167 ? 7.726 8.769 -9.305 1.00 64.88 167 ASP A N 1
ATOM 1309 C CA . ASP A 1 167 ? 7.479 7.323 -9.338 1.00 64.88 167 ASP A CA 1
ATOM 1310 C C . ASP A 1 167 ? 6.128 6.896 -8.715 1.00 64.88 167 ASP A C 1
ATOM 1312 O O . ASP A 1 167 ? 5.809 5.708 -8.649 1.00 64.88 167 ASP A O 1
ATOM 1316 N N . ARG A 1 168 ? 5.327 7.845 -8.218 1.00 64.56 168 ARG A N 1
ATOM 1317 C CA . ARG A 1 168 ? 4.044 7.622 -7.517 1.00 64.56 168 ARG A CA 1
ATOM 1318 C C . ARG A 1 168 ? 2.863 8.382 -8.130 1.00 64.56 168 ARG A C 1
ATOM 1320 O O . ARG A 1 168 ? 1.731 8.210 -7.683 1.00 64.56 168 ARG A O 1
ATOM 1327 N N . LEU A 1 169 ? 3.111 9.225 -9.130 1.00 69.25 169 LEU A N 1
ATOM 1328 C CA . LEU A 1 169 ? 2.064 9.932 -9.861 1.00 69.25 169 LEU A CA 1
ATOM 1329 C C . LEU A 1 169 ? 1.209 8.933 -10.648 1.00 69.25 169 LEU A C 1
ATOM 1331 O O . LEU A 1 169 ? 1.736 8.118 -11.397 1.00 69.25 169 LEU A O 1
ATOM 1335 N N . GLY A 1 170 ? -0.113 9.031 -10.501 1.00 77.12 170 GLY A N 1
ATOM 1336 C CA . GLY A 1 170 ? -1.060 8.223 -11.276 1.00 77.12 170 GLY A CA 1
ATOM 1337 C C . GLY A 1 170 ? -1.361 6.833 -10.710 1.00 77.12 170 GLY A C 1
ATOM 1338 O O . GLY A 1 170 ? -2.040 6.059 -11.383 1.00 77.12 170 GLY A O 1
ATOM 1339 N N . ALA A 1 171 ? -0.915 6.521 -9.487 1.00 87.38 171 ALA A N 1
ATOM 1340 C CA . ALA A 1 171 ? -1.305 5.284 -8.819 1.00 87.38 171 ALA A CA 1
ATOM 1341 C C . ALA A 1 171 ? -2.837 5.191 -8.698 1.00 87.38 171 ALA A C 1
ATOM 1343 O O . ALA A 1 171 ? -3.495 6.094 -8.175 1.00 87.38 171 ALA A O 1
ATOM 1344 N N . LEU A 1 172 ? -3.408 4.080 -9.160 1.00 90.38 172 LEU A N 1
ATOM 1345 C CA . LEU A 1 172 ? -4.841 3.824 -9.055 1.00 90.38 172 LEU A CA 1
ATOM 1346 C C . LEU A 1 172 ? -5.170 3.298 -7.659 1.00 90.38 172 LEU A C 1
ATOM 1348 O O . LEU A 1 172 ? -4.686 2.237 -7.257 1.00 90.38 172 LEU A O 1
ATOM 1352 N N . VAL A 1 173 ? -6.022 4.019 -6.934 1.00 92.75 173 VAL A N 1
ATOM 1353 C CA . VAL A 1 173 ? -6.553 3.563 -5.647 1.00 92.75 173 VAL A CA 1
ATOM 1354 C C . VAL A 1 173 ? -7.728 2.625 -5.907 1.00 92.75 173 VAL A C 1
ATOM 1356 O O . VAL A 1 173 ? -8.761 3.041 -6.427 1.00 92.75 173 VAL A O 1
ATOM 1359 N N . GLN A 1 174 ? -7.560 1.356 -5.552 1.00 94.25 174 GLN A N 1
ATOM 1360 C CA . GLN A 1 174 ? -8.574 0.317 -5.666 1.00 94.25 174 GLN A CA 1
ATOM 1361 C C . GLN A 1 174 ? -9.100 -0.041 -4.281 1.00 94.25 174 GLN A C 1
ATOM 1363 O O . GLN A 1 174 ? -8.320 -0.303 -3.363 1.00 94.25 174 GLN A O 1
ATOM 1368 N N . LEU A 1 175 ? -10.422 -0.063 -4.142 1.00 94.19 175 LEU A N 1
ATOM 1369 C CA . LEU A 1 175 ? -11.085 -0.538 -2.935 1.00 94.19 175 LEU A CA 1
ATOM 1370 C C . LEU A 1 175 ? -11.324 -2.042 -3.060 1.00 94.19 175 LEU A C 1
ATOM 1372 O O . LEU A 1 175 ? -11.772 -2.516 -4.107 1.00 94.19 175 LEU A O 1
ATOM 1376 N N . VAL A 1 176 ? -10.959 -2.792 -2.025 1.00 93.88 176 VAL A N 1
ATOM 1377 C CA . VAL A 1 176 ? -11.113 -4.245 -1.980 1.00 93.88 176 VAL A CA 1
ATOM 1378 C C . VAL A 1 176 ? -11.734 -4.703 -0.663 1.00 93.88 176 VAL A C 1
ATOM 1380 O O . VAL A 1 176 ? -11.472 -4.105 0.386 1.00 93.88 176 VAL A O 1
ATOM 1383 N N . PRO A 1 177 ? -12.468 -5.829 -0.674 1.00 92.62 177 PRO A N 1
ATOM 1384 C CA . PRO A 1 177 ? -12.944 -6.443 0.556 1.00 92.62 177 PRO A CA 1
ATOM 1385 C C . PRO A 1 177 ? -11.776 -6.803 1.482 1.00 92.62 177 PRO A C 1
ATOM 1387 O O . PRO A 1 177 ? -10.743 -7.319 1.036 1.00 92.62 177 PRO A O 1
ATOM 1390 N N . GLU A 1 178 ? -11.935 -6.567 2.784 1.00 89.50 178 GLU A N 1
ATOM 1391 C CA . GLU A 1 178 ? -10.894 -6.835 3.787 1.00 89.50 178 GLU A CA 1
ATOM 1392 C C . GLU A 1 178 ? -10.482 -8.318 3.799 1.00 89.50 178 GLU A C 1
ATOM 1394 O O . GLU A 1 178 ? -9.306 -8.652 3.970 1.00 89.50 178 GLU A O 1
ATOM 1399 N N . GLU A 1 179 ? -11.427 -9.215 3.504 1.00 89.88 179 GLU A N 1
ATOM 1400 C CA . GLU A 1 179 ? -11.214 -10.660 3.426 1.00 89.88 179 GLU A CA 1
ATOM 1401 C C . GLU A 1 179 ? -10.264 -11.066 2.295 1.00 89.88 179 GLU A C 1
ATOM 1403 O O . GLU A 1 179 ? -9.766 -12.193 2.280 1.00 89.88 179 GLU A O 1
ATOM 1408 N N . LEU A 1 180 ? -10.037 -10.194 1.309 1.00 89.06 180 LEU A N 1
ATOM 1409 C CA . LEU A 1 180 ? -9.088 -10.444 0.230 1.00 89.06 180 LEU A CA 1
ATOM 1410 C C . LEU A 1 180 ? -7.652 -10.184 0.706 1.00 89.06 180 LEU A C 1
ATOM 1412 O O . LEU A 1 180 ? -6.754 -10.963 0.387 1.00 89.06 180 LEU A O 1
ATOM 1416 N N . LEU A 1 181 ? -7.457 -9.153 1.533 1.00 87.19 181 LEU A N 1
ATOM 1417 C CA . LEU A 1 181 ? -6.161 -8.741 2.093 1.00 87.19 181 LEU A CA 1
ATOM 1418 C C . LEU A 1 181 ? -5.748 -9.552 3.335 1.00 87.19 181 LEU A C 1
ATOM 1420 O O . LEU A 1 181 ? -4.570 -9.598 3.708 1.00 87.19 181 LEU A O 1
ATOM 1424 N N . SER A 1 182 ? -6.699 -10.224 3.984 1.00 85.81 182 SER A N 1
ATOM 1425 C CA . SER A 1 182 ? -6.426 -11.109 5.120 1.00 85.81 182 SER A CA 1
ATOM 1426 C C . SER A 1 182 ? -5.906 -12.496 4.713 1.00 85.81 182 SER A C 1
ATOM 1428 O O . SER A 1 182 ? -5.371 -13.210 5.564 1.00 85.81 182 SER A O 1
ATOM 1430 N N . ARG A 1 183 ? -6.042 -12.882 3.436 1.00 84.06 183 ARG A N 1
ATOM 1431 C CA . ARG A 1 183 ? -5.605 -14.185 2.900 1.00 84.06 183 ARG A CA 1
ATOM 1432 C C . ARG A 1 183 ? -4.086 -14.346 2.905 1.00 84.06 183 ARG A C 1
ATOM 1434 O O . ARG A 1 183 ? -3.330 -13.393 3.096 1.00 84.06 183 ARG A O 1
ATOM 1441 N N . GLU A 1 184 ? -3.639 -15.580 2.676 1.00 78.94 184 GLU A N 1
ATOM 1442 C CA . GLU A 1 184 ? -2.230 -15.847 2.395 1.00 78.94 184 GLU A CA 1
ATOM 1443 C C . GLU A 1 184 ? -1.766 -15.087 1.137 1.00 78.94 184 GLU A C 1
ATOM 1445 O O . GLU A 1 184 ? -2.551 -14.946 0.192 1.00 78.94 184 GLU A O 1
ATOM 1450 N N . PRO A 1 185 ? -0.500 -14.627 1.082 1.00 72.38 185 PRO A N 1
ATOM 1451 C CA . PRO A 1 185 ? 0.005 -13.799 -0.019 1.00 72.38 185 PRO A CA 1
ATOM 1452 C C . PRO A 1 185 ? -0.225 -14.391 -1.419 1.00 72.38 185 PRO A C 1
ATOM 1454 O O . PRO A 1 185 ? -0.559 -13.663 -2.353 1.00 72.38 185 PRO A O 1
ATOM 1457 N N . SER A 1 186 ? -0.109 -15.716 -1.563 1.00 73.06 186 SER A N 1
ATOM 1458 C CA . SER A 1 186 ? -0.344 -16.439 -2.822 1.00 73.06 186 SER A CA 1
ATOM 1459 C C . SER A 1 186 ? -1.802 -16.354 -3.288 1.00 73.06 186 SER A C 1
ATOM 1461 O O . SER A 1 186 ? -2.076 -16.073 -4.454 1.00 73.06 186 SER A O 1
ATOM 1463 N N . ALA A 1 187 ? -2.753 -16.550 -2.373 1.00 75.75 187 ALA A N 1
ATOM 1464 C CA . ALA A 1 187 ? -4.183 -16.462 -2.659 1.00 75.75 187 ALA A CA 1
ATOM 1465 C C . ALA A 1 187 ? -4.640 -15.013 -2.889 1.00 75.75 187 ALA A C 1
ATOM 1467 O O . ALA A 1 187 ? -5.558 -14.766 -3.674 1.00 75.75 187 ALA A O 1
ATOM 1468 N N . MET A 1 188 ? -3.990 -14.057 -2.223 1.00 78.62 188 MET A N 1
ATOM 1469 C CA . MET A 1 188 ? -4.240 -12.631 -2.404 1.00 78.62 188 MET A CA 1
ATOM 1470 C C . MET A 1 188 ? -3.848 -12.173 -3.817 1.00 78.62 188 MET A C 1
ATOM 1472 O O . MET A 1 188 ? -4.661 -11.546 -4.494 1.00 78.62 188 MET A O 1
ATOM 1476 N N . GLY A 1 189 ? -2.654 -12.545 -4.296 1.00 74.81 189 GLY A N 1
ATOM 1477 C CA . GLY A 1 189 ? -2.185 -12.175 -5.637 1.00 74.81 189 GLY A CA 1
ATOM 1478 C C . GLY A 1 189 ? -3.108 -12.675 -6.755 1.00 74.81 189 GLY A C 1
ATOM 1479 O O . GLY A 1 189 ? -3.430 -11.924 -7.675 1.00 74.81 189 GLY A O 1
ATOM 1480 N N . ALA A 1 190 ? -3.607 -13.909 -6.642 1.00 78.31 190 ALA A N 1
ATOM 1481 C CA . ALA A 1 190 ? -4.588 -14.452 -7.584 1.00 78.31 190 ALA A CA 1
ATOM 1482 C C . ALA A 1 190 ? -5.929 -13.694 -7.547 1.00 78.31 190 ALA A C 1
ATOM 1484 O O . ALA A 1 190 ? -6.543 -13.471 -8.589 1.00 78.31 190 ALA A O 1
ATOM 1485 N N . GLY A 1 191 ? -6.379 -13.280 -6.357 1.00 74.88 191 GLY A N 1
ATOM 1486 C CA . GLY A 1 191 ? -7.596 -12.485 -6.189 1.00 74.88 191 GLY A CA 1
ATOM 1487 C C . GLY A 1 191 ? -7.490 -11.090 -6.808 1.00 74.88 191 GLY A C 1
ATOM 1488 O O . GLY A 1 191 ? -8.420 -10.663 -7.482 1.00 74.88 191 GLY A O 1
ATOM 1489 N N . MET A 1 192 ? -6.352 -10.415 -6.626 1.00 80.94 192 MET A N 1
ATOM 1490 C CA . MET A 1 192 ? -6.110 -9.067 -7.156 1.00 80.94 192 MET A CA 1
ATOM 1491 C C . MET A 1 192 ? -6.027 -9.040 -8.681 1.00 80.94 192 MET A C 1
ATOM 1493 O O . MET A 1 192 ? -6.634 -8.170 -9.294 1.00 80.94 192 MET A O 1
ATOM 1497 N N . ARG A 1 193 ? -5.344 -10.012 -9.310 1.00 78.00 193 ARG A N 1
ATOM 1498 C CA . ARG A 1 193 ? -5.252 -10.082 -10.784 1.00 78.00 193 ARG A CA 1
ATOM 1499 C C . ARG A 1 193 ? -6.630 -10.124 -11.445 1.00 78.00 193 ARG A C 1
ATOM 1501 O O . ARG A 1 193 ? -6.859 -9.426 -12.418 1.00 78.00 193 ARG A O 1
ATOM 1508 N N . ARG A 1 194 ? -7.577 -10.843 -10.836 1.00 79.44 194 ARG A N 1
ATOM 1509 C CA . ARG A 1 194 ? -8.958 -10.944 -11.325 1.00 79.44 194 ARG A CA 1
ATOM 1510 C C . ARG A 1 194 ? -9.738 -9.622 -11.304 1.00 79.44 194 ARG A C 1
ATOM 1512 O O . ARG A 1 194 ? -10.776 -9.550 -11.941 1.00 79.44 194 ARG A O 1
ATOM 1519 N N . ILE A 1 195 ? -9.308 -8.635 -10.518 1.00 77.81 195 ILE A N 1
ATOM 1520 C CA . ILE A 1 195 ? -9.968 -7.322 -10.434 1.00 77.81 195 ILE A CA 1
ATOM 1521 C C . ILE A 1 195 ? -9.441 -6.377 -11.525 1.00 77.81 195 ILE A C 1
ATOM 1523 O O . ILE A 1 195 ? -10.158 -5.474 -11.943 1.00 77.81 195 ILE A O 1
ATOM 1527 N N . VAL A 1 196 ? -8.195 -6.575 -11.969 1.00 76.00 196 VAL A N 1
ATOM 1528 C CA . VAL A 1 196 ? -7.546 -5.727 -12.983 1.00 76.00 196 VAL A CA 1
ATOM 1529 C C . VAL A 1 196 ? -7.915 -6.143 -14.413 1.00 76.00 196 VAL A C 1
ATOM 1531 O O . VAL A 1 196 ? -7.915 -5.283 -15.292 1.00 76.00 196 VAL A O 1
ATOM 1534 N N . ASP A 1 197 ? -8.222 -7.426 -14.627 1.00 74.44 197 ASP A N 1
ATOM 1535 C CA . ASP A 1 197 ? -8.656 -7.998 -15.915 1.00 74.44 197 ASP A CA 1
ATOM 1536 C C . ASP A 1 197 ? -10.153 -7.766 -16.198 1.00 74.44 197 ASP A C 1
ATOM 1538 O O . ASP A 1 197 ? -10.488 -7.403 -17.352 1.00 74.44 197 ASP A O 1
#